Protein 6QK4 (pdb70)

Solvent-accessible surface area: 15527 Å² total; per-residue (Å²): 198,75,22,27,81,36,95,100,56,80,131,20,120,50,70,63,47,82,27,55,31,162,104,7,61,7,4,130,72,2,50,3,112,12,0,4,72,0,0,78,49,0,3,63,129,12,37,224,92,87,87,18,97,139,3,3,64,10,1,100,196,30,83,46,162,65,48,45,48,2,40,83,9,0,68,79,47,2,44,2,45,38,2,1,27,132,115,16,49,11,39,12,58,1,26,16,41,21,18,4,44,3,74,0,1,124,73,153,117,57,83,34,67,87,18,5,25,114,57,0,94,70,80,187,91,78,31,90,4,62,25,17,15,97,3,89,162,77,42,45,5,81,71,23,45,13,0,48,0,55,19,28,2,32,11,2,29,1,15,76,73,9,42,2,8,0,49,4,58,99,75,53,54,2,73,3,4,114,20,14,21,1,112,49,78,102,141,40,1,6,132,79,0,67,99,106,66,62,26,43,108,59,110,26,22,18,88,15,4,15,60,18,7,153,78,34,101,113,99,12,105,67,6,18,38,42,4,13,65,8,12,0,3,127,74,60,119,151,123,85,13,20,101,13,56,24,30,3,30,6,14,66,37,2,0,0,2,0,17,60,104,18,0,74,54,2,9,0,0,0,0,4,2,31,80,21,97,101,103,38,38,7,8,42,0,0,0,0,0,19,59,22,137,81,4,130,32,13,5,33,0,21,0,0,17,2,62,10,25,110,11,4,15,32,8,47,137,6,157,20,62,0,14,3,18,2,1,72,22,73,76

Nearest PDB structures (foldseek):
  6qk4-assembly1_B  TM=1.003E+00  e=2.370E-75  Burkholderia pseudomallei
  2g5d-assembly1_A  TM=7.017E-01  e=1.015E-36  Neisseria gonorrhoeae FA 1090
  2g6g-assembly1_A  TM=7.205E-01  e=3.558E-36  Neisseria gonorrhoeae FA 1090
  7esj-assembly1_B-2  TM=6.649E-01  e=2.012E-35  Acinetobacter baumannii
  3czb-assembly3_B  TM=7.994E-01  e=4.547E-27  Caulobacter vibrioides CB15

Radius of gyration: 22.2 Å; Cα contacts (8 Å, |Δi|>4): 723; chains: 1; bounding box: 48×43×65 Å

Foldseek 3Di:
DFFDDDPAWDFADDQWAWDAPVPPGGLVVALCQQQLVQVQLLCVQPCPPPLNVVLNVVSVVDDRPPVVVVSVSQNPWKIWIWGDFPVGGQKDKEFADEAEEWEWAQDDDDQQHAFAFADQPPDDPPDADWFPVVCVVVCSGPPRGRITTRDVLSVLVCQVVQWHKYCYPVNDIWTKGFRDKNPDAFDDLLVVCDVVVVDDPVASASVSVRVSCVVVVVCVVVSSSVTRMDTHIDTDPDPAADQAPQRGHADAQAEKAAACVQPNASWWKFKWKAFQPPRTIDTGTHGHRHHDPVHDGHPTIHHYRYYHRVSVRRNVRGIIMMGIITMGTPD

Secondary structure (DSSP, 8-state):
-------TT-B-SSSEEE--GGGSTTGGG---TTHHHHHHHHHHHHTTSTTTHHHHHHHTT--SS-HHHHHHHHHHHEEEEEE--TTSB--EEEEEEEE-EEEEESS-BTTB-EEEEPPPSSS-TT-----HHHHHHHSTTTT-EEEEES-HHHHHHHHHHS-EEEEETTS-EEEEEEEEE-------HHHHHHHTTSS-TT--SHHHHHHHHHH-GGGHHHHHHT----EEEEEPP---S-B-TTSSB--TTTEEE--TTTS-TT-EEEEEEE-TTT--EEEEEEEEEE--TT--SSSEEEEEEEESHHHHHHHHH-EEEEEEEEEEE--

Structure (mmCIF, N/CA/C/O backbone):
data_6QK4
#
_entry.id   6QK4
#
_cell.length_a   59.570
_cell.length_b   59.570
_cell.length_c   168.280
_cell.angle_alpha   90.00
_cell.angle_beta   90.00
_cell.angle_gamma   120.00
#
_symmetry.space_group_name_H-M   'P 32 2 1'
#
loop_
_entity.id
_entity.type
_entity.pdbx_description
1 polymer 'Membrane-bound lytic murein transglycosylase A'
2 water water
#
loop_
_atom_site.group_PDB
_atom_site.id
_atom_site.type_symbol
_atom_site.label_atom_id
_atom_site.label_alt_id
_atom_site.label_comp_id
_atom_site.label_asym_id
_atom_site.label_entity_id
_atom_site.label_seq_id
_atom_site.pdbx_PDB_ins_code
_atom_site.Cartn_x
_atom_site.Cartn_y
_atom_site.Cartn_z
_atom_site.occupancy
_atom_site.B_iso_or_equiv
_atom_site.auth_seq_id
_atom_site.auth_comp_id
_atom_site.auth_asym_id
_atom_site.auth_atom_id
_atom_site.pdbx_PDB_model_num
ATOM 1 N N . PRO A 1 10 ? 35.540 -13.130 35.615 1.00 69.46 34 PRO B N 1
ATOM 2 C CA . PRO A 1 10 ? 34.956 -12.436 34.461 1.00 67.79 34 PRO B CA 1
ATOM 3 C C . PRO A 1 10 ? 34.131 -13.381 33.557 1.00 60.46 34 PRO B C 1
ATOM 4 O O . PRO A 1 10 ? 33.031 -12.954 33.212 1.00 59.77 34 PRO B O 1
ATOM 8 N N . ALA A 1 11 ? 34.578 -14.607 33.240 1.00 52.11 35 ALA B N 1
ATOM 9 C CA . ALA A 1 11 ? 33.744 -15.514 32.442 1.00 43.12 35 ALA B CA 1
ATOM 10 C C . ALA A 1 11 ? 32.774 -16.322 33.325 1.00 38.73 35 ALA B C 1
ATOM 11 O O . ALA A 1 11 ? 33.016 -16.600 34.503 1.00 37.56 35 ALA B O 1
ATOM 13 N N . GLY A 1 12 ? 31.679 -16.748 32.727 1.00 37.37 36 GLY B N 1
ATOM 14 C CA . GLY A 1 12 ? 30.586 -17.285 33.512 1.00 33.54 36 GLY B CA 1
ATOM 15 C C . GLY A 1 12 ? 30.730 -18.732 33.994 1.00 32.47 36 GLY B C 1
ATOM 16 O O . GLY A 1 12 ? 31.768 -19.391 33.894 1.00 33.59 36 GLY B O 1
ATOM 17 N N . ALA A 1 13 ? 29.619 -19.215 34.543 1.00 26.93 37 ALA B N 1
ATOM 18 C CA . ALA A 1 13 ? 29.536 -20.549 35.096 1.00 27.49 37 ALA B CA 1
ATOM 19 C C . ALA A 1 13 ? 29.653 -21.587 33.998 1.00 27.69 37 ALA B C 1
ATOM 20 O O . ALA A 1 13 ? 28.953 -21.500 32.981 1.00 26.46 37 ALA B O 1
ATOM 22 N N . ALA A 1 14 ? 30.384 -22.657 34.300 1.00 27.64 38 ALA B N 1
ATOM 23 C CA . ALA A 1 14 ? 30.645 -23.768 33.387 1.00 28.49 38 ALA B CA 1
ATOM 24 C C . ALA A 1 14 ? 29.866 -25.027 33.752 1.00 24.87 38 ALA B C 1
ATOM 25 O O . ALA A 1 14 ? 29.719 -25.383 34.914 1.00 26.16 38 ALA B O 1
ATOM 27 N N . ILE A 1 15 ? 29.409 -25.751 32.742 1.00 22.68 39 ILE B N 1
ATOM 28 C CA . ILE A 1 15 ? 28.628 -26.968 32.965 1.00 23.06 39 ILE B CA 1
ATOM 29 C C . ILE A 1 15 ? 29.524 -28.103 33.446 1.00 25.10 39 ILE B C 1
ATOM 30 O O . ILE A 1 15 ? 30.605 -28.342 32.895 1.00 24.64 39 ILE B O 1
ATOM 35 N N . VAL A 1 16 ? 29.048 -28.843 34.447 1.00 23.50 40 VAL B N 1
ATOM 36 C CA . VAL A 1 16 ? 29.642 -30.120 34.828 1.00 27.10 40 VAL B CA 1
ATOM 37 C C . VAL A 1 16 ? 28.850 -31.208 34.068 1.00 24.22 40 VAL B C 1
ATOM 38 O O . VAL A 1 16 ? 27.686 -31.427 3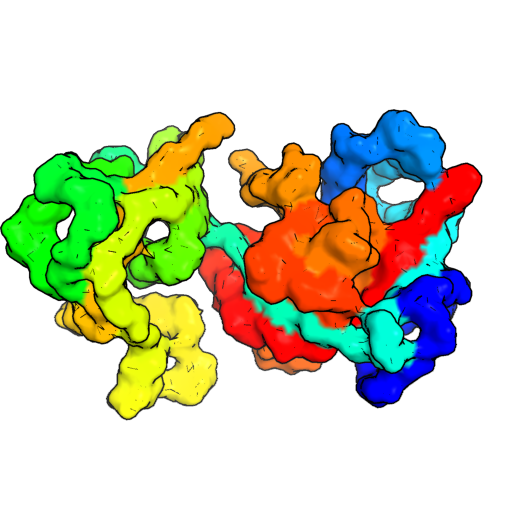4.431 1.00 26.31 40 VAL B O 1
ATOM 42 N N . PRO A 1 17 ? 29.422 -31.814 33.032 1.00 23.09 41 PRO B N 1
ATOM 43 C CA . PRO A 1 17 ? 28.613 -32.622 32.100 1.00 23.56 41 PRO B CA 1
ATOM 44 C C . PRO A 1 17 ? 28.206 -33.959 32.692 1.00 23.45 41 PRO B C 1
ATOM 45 O O . PRO A 1 17 ? 28.791 -34.467 33.660 1.00 23.72 41 PRO B O 1
ATOM 49 N N . GLY A 1 18 ? 27.131 -34.484 32.134 1.00 24.50 42 GLY B N 1
ATOM 50 C CA . GLY A 1 18 ? 26.707 -35.826 32.487 1.00 22.38 42 GLY B CA 1
ATOM 51 C C . GLY A 1 18 ? 25.924 -35.940 33.766 1.00 25.54 42 GLY B C 1
ATOM 52 O O . GLY A 1 18 ? 25.762 -37.047 34.273 1.00 26.10 42 GLY B O 1
ATOM 53 N N . GLN A 1 19 ? 25.383 -34.838 34.289 1.00 21.20 43 GLN B N 1
ATOM 54 C CA . GLN A 1 19 ? 24.553 -34.980 35.493 1.00 23.92 43 GLN B CA 1
ATOM 55 C C . GLN A 1 19 ? 23.128 -35.454 35.174 1.00 24.87 43 GLN B C 1
ATOM 56 O O . GLN A 1 19 ? 22.620 -35.336 34.058 1.00 21.36 43 GLN B O 1
ATOM 62 N N . ILE A 1 20 ? 22.507 -36.063 36.174 1.00 23.74 44 ILE B N 1
ATOM 63 C CA . ILE A 1 20 ? 21.162 -36.632 35.980 1.00 23.63 44 ILE B CA 1
ATOM 64 C C . ILE A 1 20 ? 20.251 -36.236 37.126 1.00 23.86 44 ILE B C 1
ATOM 65 O O . ILE A 1 20 ? 20.676 -35.811 38.206 1.00 27.28 44 ILE B O 1
ATOM 70 N N . ALA A 1 21 ? 18.945 -36.373 36.873 1.00 24.10 45 ALA B N 1
ATOM 71 C CA . ALA A 1 21 ? 17.935 -35.962 37.838 1.00 27.34 45 ALA B CA 1
ATOM 72 C C . ALA A 1 21 ? 16.788 -36.978 37.851 1.00 25.16 45 ALA B C 1
ATOM 73 O O . ALA A 1 21 ? 16.530 -37.668 36.864 1.00 28.85 45 ALA B O 1
ATOM 75 N N . ALA A 1 22 ? 16.113 -37.064 39.008 1.00 25.67 46 ALA B N 1
ATOM 76 C CA . ALA A 1 22 ? 15.058 -38.054 39.255 1.00 25.49 46 ALA B CA 1
ATOM 77 C C . ALA A 1 22 ? 13.675 -37.607 38.773 1.00 29.74 46 ALA B C 1
ATOM 78 O O . ALA A 1 22 ? 12.764 -38.438 38.681 1.00 34.10 46 ALA B O 1
ATOM 80 N N . ALA A 1 23 ? 13.506 -36.336 38.406 1.00 28.35 47 ALA B N 1
ATOM 81 C CA . ALA A 1 23 ? 12.232 -35.818 37.921 1.00 26.57 47 ALA B CA 1
ATOM 82 C C . ALA A 1 23 ? 12.460 -34.958 36.687 1.00 24.66 47 ALA B C 1
ATOM 83 O O . ALA A 1 23 ? 13.540 -34.380 36.488 1.00 26.70 47 ALA B O 1
ATOM 85 N N . ARG A 1 24 ? 11.404 -34.854 35.877 1.00 23.95 48 ARG B N 1
ATOM 86 C CA . ARG A 1 24 ? 11.397 -33.972 34.697 1.00 22.14 48 ARG B CA 1
ATOM 87 C C . ARG A 1 24 ? 11.587 -32.487 35.078 1.00 21.95 48 ARG B C 1
ATOM 88 O O . ARG A 1 24 ? 12.364 -31.749 34.423 1.00 22.31 48 ARG B O 1
ATOM 96 N N . LEU A 1 25 ? 10.887 -32.022 36.109 1.00 18.05 49 LEU B N 1
ATOM 97 C CA . LEU A 1 25 ? 10.981 -30.655 36.632 1.00 17.62 49 LEU B CA 1
ATOM 98 C C . LEU A 1 25 ? 11.245 -30.680 38.131 1.00 22.13 49 LEU B C 1
ATOM 99 O O . LEU A 1 25 ? 10.428 -31.212 38.890 1.00 25.90 49 LEU B O 1
ATOM 104 N N . THR A 1 26 ? 12.311 -30.019 38.557 1.00 22.45 50 THR B N 1
ATOM 105 C CA . THR A 1 26 ? 12.694 -29.983 39.974 1.00 23.67 50 THR B CA 1
ATOM 106 C C . THR A 1 26 ? 12.809 -28.530 40.394 1.00 25.30 50 THR B C 1
ATOM 107 O O . THR A 1 26 ? 13.735 -27.826 39.936 1.00 25.04 50 THR B O 1
ATOM 111 N N . PRO A 1 27 ? 11.944 -28.018 41.277 1.00 23.94 51 PRO B N 1
ATOM 112 C CA . PRO A 1 27 ? 12.123 -26.635 41.751 1.00 22.09 51 PRO B CA 1
ATOM 113 C C . PRO A 1 27 ? 13.424 -26.450 42.514 1.00 26.63 51 PRO B C 1
ATOM 114 O O . PRO A 1 27 ? 13.829 -27.296 43.326 1.00 26.73 51 PRO B O 1
ATOM 118 N N . VAL A 1 28 ? 14.085 -25.328 42.263 1.00 23.74 52 VAL B N 1
ATOM 119 C CA . VAL A 1 28 ? 15.328 -24.999 42.959 1.00 21.25 52 VAL B CA 1
ATOM 120 C C . VAL A 1 28 ? 15.272 -23.530 43.377 1.00 22.78 52 VAL B C 1
ATOM 121 O O . VAL A 1 28 ? 14.413 -22.769 42.954 1.00 24.34 52 VAL B O 1
ATOM 125 N N . ALA A 1 29 ? 16.185 -23.136 44.288 1.00 29.30 53 ALA B N 1
ATOM 126 C CA . ALA A 1 29 ? 16.259 -21.730 44.627 1.00 27.30 53 ALA B CA 1
ATOM 127 C C . ALA A 1 29 ? 17.011 -20.981 43.527 1.00 25.16 53 ALA B C 1
ATOM 128 O O . ALA A 1 29 ? 17.812 -21.566 42.796 1.00 23.90 53 ALA B O 1
ATOM 130 N N . TRP A 1 30 ? 16.772 -19.675 43.419 1.00 24.50 54 TRP B N 1
ATOM 131 C CA . TRP A 1 30 ? 17.556 -18.920 42.456 1.00 26.44 54 TRP B CA 1
ATOM 132 C C . TRP A 1 30 ? 19.061 -19.045 42.733 1.00 24.65 54 TRP B C 1
ATOM 133 O O . TRP A 1 30 ? 19.866 -19.032 41.820 1.00 25.36 54 TRP B O 1
ATOM 144 N N . GLN A 1 31 ? 19.450 -19.198 44.007 1.00 26.25 55 GLN B N 1
ATOM 145 C CA . GLN A 1 31 ? 20.847 -19.380 44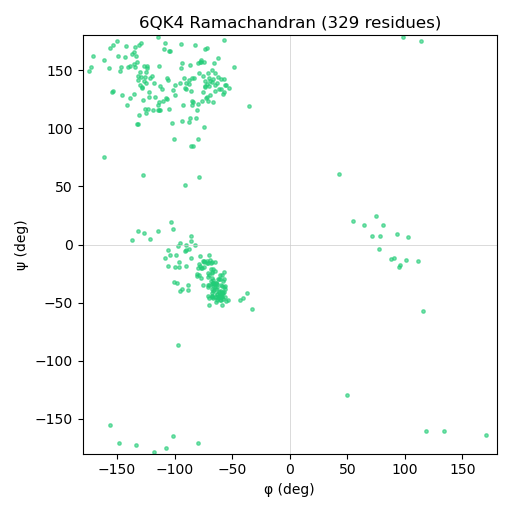.351 1.00 26.11 55 GLN B CA 1
ATOM 146 C C . GLN A 1 31 ? 21.418 -20.691 43.808 1.00 27.69 55 GLN B C 1
ATOM 147 O O . GLN A 1 31 ? 22.643 -20.865 43.783 1.00 28.81 55 GLN B O 1
ATOM 153 N N . GLN A 1 32 ? 20.562 -21.632 43.372 1.00 25.74 56 GLN B N 1
ATOM 154 C CA . GLN A 1 32 ? 21.021 -22.867 42.759 1.00 24.56 56 GLN B CA 1
ATOM 155 C C . GLN A 1 32 ? 21.050 -22.819 41.240 1.00 26.37 56 GLN B C 1
ATOM 156 O O . GLN A 1 32 ? 21.491 -23.809 40.627 1.00 28.36 56 GLN B O 1
ATOM 162 N N . VAL A 1 33 ? 20.694 -21.682 40.632 1.00 21.03 57 VAL B N 1
ATOM 163 C CA . VAL A 1 33 ? 20.877 -21.598 39.163 1.00 21.56 57 VAL B CA 1
ATOM 164 C C . VAL A 1 33 ? 22.289 -21.098 38.884 1.00 24.28 57 VAL B C 1
ATOM 165 O O . VAL A 1 33 ? 22.594 -19.913 39.081 1.00 24.92 57 VAL B O 1
ATOM 169 N N . PRO A 1 34 ? 23.194 -21.974 38.444 1.00 26.07 58 PRO B N 1
ATOM 170 C CA . PRO A 1 34 ? 24.563 -21.563 38.196 1.00 35.49 58 PRO B CA 1
ATOM 171 C C . PRO A 1 34 ? 24.539 -20.808 36.880 1.00 37.38 58 PRO B C 1
ATOM 172 O O . PRO A 1 34 ? 23.992 -21.256 35.855 1.00 51.01 58 PRO B O 1
ATOM 176 N N . GLY A 1 35 ? 24.997 -19.631 36.951 1.00 31.56 59 GLY B N 1
ATOM 177 C CA . GLY A 1 35 ? 25.020 -18.778 35.809 1.00 25.52 59 GLY B CA 1
ATOM 178 C C . GLY A 1 35 ? 24.056 -17.634 35.927 1.00 21.10 59 GLY B C 1
ATOM 179 O O . GLY A 1 35 ? 24.236 -16.649 35.226 1.00 22.24 59 GLY B O 1
ATOM 180 N N . TRP A 1 36 ? 23.122 -17.673 36.879 1.00 18.91 60 TRP B N 1
ATOM 181 C CA . TRP A 1 36 ? 22.117 -16.593 36.944 1.00 20.20 60 TRP B CA 1
ATOM 182 C C . TRP A 1 36 ? 22.801 -15.228 37.056 1.00 23.80 60 TRP B C 1
ATOM 183 O O . TRP A 1 36 ? 22.397 -14.266 36.402 1.00 20.63 60 TRP B O 1
ATOM 194 N N . GLN A 1 37 ? 23.819 -15.100 37.917 1.00 23.51 61 GLN B N 1
ATOM 195 C CA . GLN A 1 37 ? 24.458 -13.787 38.053 1.00 23.09 61 GLN B CA 1
ATOM 196 C C . GLN A 1 37 ? 25.346 -13.419 36.881 1.00 22.66 61 GLN B C 1
ATOM 197 O O . GLN A 1 37 ? 25.725 -12.236 36.754 1.00 25.60 61 GLN B O 1
ATOM 203 N N . ASP A 1 38 ? 25.707 -14.396 36.015 1.00 21.57 62 ASP B N 1
ATOM 204 C CA . ASP A 1 38 ? 26.540 -14.130 34.848 1.00 20.99 62 ASP B CA 1
ATOM 205 C C . ASP A 1 38 ? 25.770 -13.439 33.707 1.00 25.53 62 ASP B C 1
ATOM 206 O O . ASP A 1 38 ? 26.381 -12.767 32.844 1.00 26.83 62 ASP B O 1
ATOM 211 N N . ASP A 1 39 ? 24.459 -13.532 33.716 1.00 21.90 63 ASP B N 1
ATOM 212 C CA . ASP A 1 39 ? 23.666 -12.854 32.701 1.00 22.04 63 ASP B CA 1
ATOM 213 C C . ASP A 1 39 ? 23.426 -11.400 33.122 1.00 21.24 63 ASP B C 1
ATOM 214 O O . ASP A 1 39 ? 22.903 -11.134 34.219 1.00 24.48 63 ASP B O 1
ATOM 219 N N . SER A 1 40 ? 23.853 -10.463 32.262 1.00 23.57 64 SER B N 1
ATOM 220 C CA . SER A 1 40 ? 23.594 -9.052 32.510 1.00 26.82 64 SER B CA 1
ATOM 221 C C . SER A 1 40 ? 22.121 -8.754 32.584 1.00 28.51 64 SER B C 1
ATOM 222 O O . SER A 1 40 ? 21.721 -7.756 33.211 1.00 25.71 64 SER B O 1
ATOM 225 N N . LEU A 1 41 ? 21.298 -9.582 31.914 1.00 20.50 65 LEU B N 1
ATOM 226 C CA . LEU A 1 41 ? 19.843 -9.418 31.707 1.00 20.46 65 LEU B CA 1
ATOM 227 C C . LEU A 1 41 ? 19.513 -8.295 30.733 1.00 20.95 65 LEU B C 1
ATOM 228 O O . LEU A 1 41 ? 18.330 -8.033 30.513 1.00 22.59 65 LEU B O 1
ATOM 233 N N . ILE A 1 42 ? 20.522 -7.697 30.073 1.00 24.22 66 ILE B N 1
ATOM 234 C CA . ILE A 1 42 ? 20.250 -6.627 29.109 1.00 23.65 66 ILE B CA 1
ATOM 235 C C . ILE A 1 42 ? 19.497 -7.195 27.913 1.00 23.86 66 ILE B C 1
ATOM 236 O O . ILE A 1 42 ? 19.936 -8.172 27.306 1.00 24.35 66 ILE B O 1
ATOM 241 N N . GLY A 1 43 ? 18.320 -6.637 27.649 1.00 23.27 67 GLY B N 1
ATOM 242 C CA . GLY A 1 43 ? 17.413 -7.167 26.636 1.00 22.04 67 GLY B CA 1
ATOM 243 C C . GLY A 1 43 ? 16.330 -8.094 27.166 1.00 21.33 67 GLY B C 1
ATOM 244 O O . GLY A 1 43 ? 15.307 -8.303 26.489 1.00 22.62 67 GLY B O 1
ATOM 245 N N . ALA A 1 44 ? 16.463 -8.632 28.368 1.00 21.02 68 ALA B N 1
ATOM 246 C CA . ALA A 1 44 ? 15.442 -9.595 28.795 1.00 18.92 68 ALA B CA 1
ATOM 247 C C . ALA A 1 44 ? 14.042 -8.981 28.976 1.00 21.52 68 ALA B C 1
ATOM 248 O O . ALA A 1 44 ? 13.023 -9.646 28.687 1.00 21.36 68 ALA B O 1
ATOM 250 N N . THR A 1 45 ? 13.952 -7.711 29.431 1.00 22.08 69 THR B N 1
ATOM 251 C CA . THR A 1 45 ? 12.626 -7.092 29.564 1.00 19.24 69 THR B CA 1
ATOM 252 C C . THR A 1 45 ? 11.953 -6.862 28.215 1.00 21.10 69 THR B C 1
ATOM 253 O O . THR A 1 45 ? 10.711 -6.793 28.159 1.00 22.42 69 THR B O 1
ATOM 257 N N . ILE A 1 46 ? 12.734 -6.657 27.152 1.00 20.82 70 ILE B N 1
ATOM 258 C CA . ILE A 1 46 ? 12.126 -6.483 25.826 1.00 20.79 70 ILE B CA 1
ATOM 259 C C . ILE A 1 46 ? 11.406 -7.754 25.423 1.00 19.55 70 ILE B C 1
ATOM 260 O O . ILE A 1 46 ? 10.241 -7.738 25.005 1.00 21.89 70 ILE B O 1
ATOM 265 N N . ALA A 1 47 ? 12.093 -8.888 25.553 1.00 20.46 71 ALA B N 1
ATOM 266 C CA . ALA A 1 47 ? 11.478 -10.170 25.189 1.00 19.92 71 ALA B CA 1
ATOM 267 C C . ALA A 1 47 ? 10.362 -10.520 26.154 1.00 20.80 71 ALA B C 1
ATOM 268 O O . ALA A 1 47 ? 9.371 -11.140 25.752 1.00 18.41 71 ALA B O 1
ATOM 270 N N . LEU A 1 48 ? 10.487 -10.095 27.415 1.00 18.48 72 LEU B N 1
ATOM 271 C CA . LEU A 1 48 ? 9.409 -10.266 28.379 1.00 18.59 72 LEU B CA 1
ATOM 272 C C . LEU A 1 48 ? 8.126 -9.520 27.976 1.00 21.41 72 LEU B C 1
ATOM 273 O O . LEU A 1 48 ? 7.023 -10.056 28.107 1.00 19.85 72 LEU B O 1
ATOM 278 N N . ARG A 1 49 ? 8.230 -8.267 27.529 1.00 19.90 73 ARG B N 1
ATOM 279 C CA . ARG A 1 49 ? 7.016 -7.572 27.101 1.00 19.94 73 ARG B CA 1
ATOM 280 C C . ARG A 1 49 ? 6.402 -8.229 25.872 1.00 22.38 73 ARG B C 1
ATOM 281 O O . ARG A 1 49 ? 5.174 -8.316 25.765 1.00 23.85 73 ARG B O 1
ATOM 289 N N . GLN A 1 50 ? 7.229 -8.730 24.935 1.00 22.00 74 GLN B N 1
ATOM 290 C CA . GLN A 1 50 ? 6.620 -9.460 23.810 1.00 22.76 74 GLN B CA 1
ATOM 291 C C . GLN A 1 50 ? 5.903 -10.698 24.319 1.00 22.63 74 GLN B C 1
ATOM 292 O O . GLN A 1 50 ? 4.804 -10.998 23.882 1.00 23.08 74 GLN B O 1
ATOM 298 N N . ASN A 1 51 ? 6.512 -11.426 25.256 1.00 19.66 75 ASN B N 1
ATOM 299 C CA . ASN A 1 51 ? 5.841 -12.577 25.861 1.00 22.91 75 ASN B CA 1
ATOM 300 C C . ASN A 1 51 ? 4.483 -12.190 26.459 1.00 23.63 75 ASN B C 1
ATOM 301 O O . ASN A 1 51 ? 3.475 -12.853 26.222 1.00 22.12 75 ASN B O 1
ATOM 306 N N . CYS A 1 52 ? 4.452 -11.119 27.247 1.00 25.04 76 CYS B N 1
ATOM 307 C CA . CYS A 1 52 ? 3.214 -10.677 27.898 1.00 24.68 76 CYS B CA 1
ATOM 308 C C . CYS A 1 52 ? 2.155 -10.220 26.921 1.00 23.25 76 CYS B C 1
ATOM 309 O O . CYS A 1 52 ? 0.959 -10.194 27.275 1.00 24.56 76 CYS B O 1
ATOM 312 N N . ALA A 1 53 ? 2.558 -9.816 25.706 1.00 20.46 77 ALA B N 1
ATOM 313 C CA . ALA A 1 53 ? 1.556 -9.481 24.696 1.00 24.45 77 ALA B CA 1
ATOM 314 C C . ALA A 1 53 ? 0.651 -10.674 24.406 1.00 28.21 77 ALA B C 1
ATOM 315 O O . ALA A 1 53 ? -0.468 -10.488 23.940 1.00 30.73 77 ALA B O 1
ATOM 317 N N . ARG A 1 54 ? 1.134 -11.900 24.617 1.00 21.73 78 ARG B N 1
ATOM 318 C CA . ARG A 1 54 ? 0.294 -13.090 24.436 1.00 19.13 78 ARG B CA 1
ATOM 319 C C . ARG A 1 54 ? -0.152 -13.732 25.741 1.00 21.28 78 ARG B C 1
ATOM 320 O O . ARG A 1 54 ? -1.099 -14.502 25.724 1.00 24.93 78 ARG B O 1
ATOM 328 N N . LEU A 1 55 ? 0.499 -13.458 26.868 1.00 22.35 79 LEU B N 1
ATOM 329 C CA . LEU A 1 55 ? 0.194 -14.168 28.100 1.00 26.55 79 LEU B CA 1
ATOM 330 C C . LEU A 1 55 ? -0.526 -13.361 29.161 1.00 25.00 79 LEU B C 1
ATOM 331 O O . LEU A 1 55 ? -0.998 -13.964 30.145 1.00 25.60 79 LEU B O 1
ATOM 336 N N . ALA A 1 56 ? -0.631 -12.043 29.015 1.00 26.94 80 ALA B N 1
ATOM 337 C CA . ALA A 1 56 ? -0.986 -11.200 30.152 1.00 28.48 80 ALA B CA 1
ATOM 338 C C . ALA A 1 56 ? -2.367 -11.553 30.707 1.00 32.28 80 ALA B C 1
ATOM 339 O O . ALA A 1 56 ? -2.596 -11.447 31.911 1.00 29.38 80 ALA B O 1
ATOM 341 N N . ARG A 1 57 ? -3.260 -12.028 29.875 1.00 28.52 81 ARG B N 1
ATOM 342 C CA . ARG A 1 57 ? -4.593 -12.275 30.416 1.00 32.84 81 ARG B CA 1
ATOM 343 C C . ARG A 1 57 ? -4.773 -13.695 30.956 1.00 32.42 81 ARG B C 1
ATOM 344 O O . ARG A 1 57 ? -5.833 -13.969 31.552 1.00 30.88 81 ARG B O 1
ATOM 352 N N . GLN A 1 58 ? -3.784 -14.591 30.801 1.00 26.27 82 GLN B N 1
ATOM 353 C CA . GLN A 1 58 ? -3.894 -15.885 31.471 1.00 28.74 82 GLN B CA 1
ATOM 354 C C . GLN A 1 58 ? -3.860 -15.678 32.958 1.00 24.97 82 GLN B C 1
ATOM 355 O O . GLN A 1 58 ? -3.022 -14.945 33.498 1.00 24.32 82 GLN B O 1
ATOM 361 N N . ALA A 1 59 ? -4.738 -16.388 33.647 1.00 23.20 83 ALA B N 1
ATOM 362 C CA . ALA A 1 59 ? -4.789 -16.312 35.099 1.00 27.04 83 ALA B CA 1
ATOM 363 C C . ALA A 1 59 ? -3.414 -16.322 35.779 1.00 26.91 83 ALA B C 1
ATOM 364 O O . ALA A 1 59 ? -3.164 -15.532 36.715 1.00 26.43 83 ALA B O 1
ATOM 366 N N . ASN A 1 60 ? -2.535 -17.261 35.376 1.00 25.88 84 ASN B N 1
ATOM 367 C CA . ASN A 1 60 ? -1.283 -17.487 36.100 1.00 25.97 84 ASN B CA 1
ATOM 368 C C . ASN A 1 60 ? -0.269 -16.377 35.835 1.00 22.97 84 ASN B C 1
ATOM 369 O O . ASN A 1 60 ? 0.659 -16.206 36.631 1.00 26.67 84 ASN B O 1
ATOM 374 N N . TRP A 1 61 ? -0.463 -15.623 34.750 1.00 25.22 85 TRP B N 1
ATOM 375 C CA . TRP A 1 61 ? 0.459 -14.583 34.283 1.00 23.54 85 TRP B CA 1
ATOM 376 C C . TRP A 1 61 ? -0.012 -13.167 34.571 1.00 24.18 85 TRP B C 1
ATOM 377 O O . TRP A 1 61 ? 0.771 -12.229 34.445 1.00 23.84 85 TRP B O 1
ATOM 388 N N . GLN A 1 62 ? -1.254 -12.968 35.037 1.00 24.40 86 GLN B N 1
ATOM 389 C CA . GLN A 1 62 ? -1.753 -11.599 35.103 1.00 22.71 86 GLN B CA 1
ATOM 390 C C . GLN A 1 62 ? -0.897 -10.735 36.016 1.00 23.62 86 GLN B C 1
ATOM 391 O O . GLN A 1 62 ? -0.566 -9.597 35.664 1.00 25.53 86 GLN B O 1
ATOM 397 N N . ARG A 1 63 ? -0.583 -11.217 37.225 1.00 23.79 87 ARG B N 1
ATOM 398 C CA . ARG A 1 63 ? 0.172 -10.379 38.141 1.00 26.65 87 ARG B CA 1
ATOM 399 C C . ARG A 1 63 ? 1.577 -10.119 37.631 1.00 28.83 87 ARG B C 1
ATOM 400 O O . ARG A 1 63 ? 2.087 -9.003 37.761 1.00 25.59 87 ARG B O 1
ATOM 408 N N . ALA A 1 64 ? 2.261 -11.162 37.168 1.00 25.76 88 ALA B N 1
ATOM 409 C CA . ALA A 1 64 ? 3.628 -10.966 36.683 1.00 23.90 88 ALA B CA 1
ATOM 410 C C . ALA A 1 64 ? 3.671 -9.987 35.516 1.00 22.23 88 ALA B C 1
ATOM 411 O O . ALA A 1 64 ? 4.591 -9.149 35.435 1.00 23.77 88 ALA B O 1
ATOM 413 N N . CYS A 1 65 ? 2.733 -10.127 34.563 1.00 23.40 89 CYS B N 1
ATOM 414 C CA . CYS A 1 65 ? 2.692 -9.241 33.408 1.00 23.78 89 CYS B CA 1
ATOM 415 C C . CYS A 1 65 ? 2.368 -7.807 33.813 1.00 28.23 89 CYS B C 1
ATOM 416 O O . CYS A 1 65 ? 2.973 -6.859 33.293 1.00 29.17 89 CYS B O 1
ATOM 419 N N . ALA A 1 66 ? 1.460 -7.621 34.777 1.00 26.62 90 ALA B N 1
ATOM 420 C CA . ALA A 1 66 ? 1.212 -6.263 35.272 1.00 25.96 90 ALA B CA 1
ATOM 421 C C . ALA A 1 66 ? 2.488 -5.630 35.846 1.00 26.13 90 ALA B C 1
ATOM 422 O O . ALA A 1 66 ? 2.801 -4.467 35.552 1.00 29.83 90 ALA B O 1
ATOM 424 N N . ALA A 1 67 ? 3.243 -6.376 36.658 1.00 26.71 91 ALA B N 1
ATOM 425 C CA . ALA A 1 67 ? 4.486 -5.848 37.211 1.00 26.60 91 ALA B CA 1
ATOM 426 C C . ALA A 1 67 ? 5.510 -5.637 36.119 1.00 27.79 91 ALA B C 1
ATOM 427 O O . ALA A 1 67 ? 6.287 -4.678 36.163 1.00 27.64 91 ALA B O 1
ATOM 429 N N . ALA A 1 68 ? 5.514 -6.527 35.115 1.00 23.77 92 ALA B N 1
ATOM 430 C CA . ALA A 1 68 ? 6.543 -6.433 34.083 1.00 25.81 92 ALA B CA 1
ATOM 431 C C . ALA A 1 68 ? 6.410 -5.131 33.304 1.00 28.72 92 ALA B C 1
ATOM 432 O O . ALA A 1 68 ? 7.423 -4.553 32.879 1.00 25.47 92 ALA B O 1
ATOM 434 N N . MET A 1 69 ? 5.186 -4.644 33.128 1.00 29.25 93 MET B N 1
ATOM 435 C CA . MET A 1 69 ? 4.989 -3.424 32.367 1.00 29.45 93 MET B CA 1
ATOM 436 C C . MET A 1 69 ? 5.538 -2.211 33.110 1.00 32.46 93 MET B C 1
ATOM 437 O O . MET A 1 69 ? 5.693 -1.146 32.499 1.00 37.61 93 MET B O 1
ATOM 442 N N . ARG A 1 70 ? 5.862 -2.342 34.392 1.00 30.46 94 ARG B N 1
ATOM 443 C CA . ARG A 1 70 ? 6.469 -1.223 35.112 1.00 32.75 94 ARG B CA 1
ATOM 444 C C . ARG A 1 70 ? 8.003 -1.180 35.001 1.00 32.37 94 ARG B C 1
ATOM 445 O O . ARG A 1 70 ? 8.630 -0.251 35.514 1.00 32.47 94 ARG B O 1
ATOM 453 N N . LEU A 1 71 ? 8.627 -2.162 34.366 1.00 25.07 95 LEU B N 1
ATOM 454 C CA . LEU A 1 71 ? 10.091 -2.229 34.318 1.00 21.79 95 LEU B CA 1
ATOM 455 C C . LEU A 1 71 ? 10.629 -1.493 33.108 1.00 24.44 95 LEU B C 1
ATOM 456 O O . LEU A 1 71 ? 10.101 -1.666 32.009 1.00 29.26 95 LEU B O 1
ATOM 461 N N . ASP A 1 72 ? 11.731 -0.738 33.261 1.00 22.18 96 ASP B N 1
ATOM 462 C CA . ASP A 1 72 ? 12.382 -0.229 32.063 1.00 24.84 96 ASP B CA 1
ATOM 463 C C . ASP A 1 72 ? 13.505 -1.200 31.659 1.00 23.99 96 ASP B C 1
ATOM 464 O O . ASP A 1 72 ? 13.875 -2.115 32.394 1.00 24.82 96 ASP B O 1
ATOM 469 N N . ASP A 1 73 ? 14.107 -0.962 30.483 1.00 22.62 97 ASP B N 1
ATOM 470 C CA . ASP A 1 73 ? 15.084 -1.894 29.958 1.00 21.47 97 ASP B CA 1
ATOM 471 C C . ASP A 1 73 ? 16.497 -1.596 30.393 1.00 21.03 97 ASP B C 1
ATOM 472 O O . ASP A 1 73 ? 17.428 -2.354 30.058 1.00 25.73 97 ASP B O 1
ATOM 477 N N . LEU A 1 74 ? 16.717 -0.543 31.188 1.00 23.14 98 LEU B N 1
ATOM 478 C CA . LEU A 1 74 ? 18.069 -0.213 31.606 1.00 21.96 98 LEU B CA 1
ATOM 479 C C . LEU A 1 74 ? 18.386 -0.692 33.020 1.00 24.69 98 LEU B C 1
ATOM 480 O O . LEU A 1 74 ? 19.540 -1.091 33.285 1.00 27.56 98 LEU B O 1
ATOM 485 N N . ASP A 1 75 ? 17.387 -0.717 33.884 1.00 28.93 99 ASP B N 1
ATOM 486 C CA . ASP A 1 75 ? 17.606 -1.021 35.301 1.00 26.94 99 ASP B CA 1
ATOM 487 C C . ASP A 1 75 ? 17.588 -2.538 35.440 1.00 20.76 99 ASP B C 1
ATOM 488 O O . ASP A 1 75 ? 16.549 -3.113 35.771 1.00 25.02 99 ASP B O 1
ATOM 493 N N . VAL A 1 76 ? 18.736 -3.186 35.203 1.00 23.71 100 VAL B N 1
ATOM 494 C CA . VAL A 1 76 ? 18.736 -4.658 35.247 1.00 25.60 100 VAL B CA 1
ATOM 495 C C . VAL A 1 76 ? 18.742 -5.162 36.690 1.00 26.87 100 VAL B C 1
ATOM 496 O O . VAL A 1 76 ? 18.324 -6.298 36.958 1.00 26.77 100 VAL B O 1
ATOM 500 N N . GLY A 1 77 ? 19.126 -4.318 37.642 1.00 25.97 101 GLY B N 1
ATOM 501 C CA . GLY A 1 77 ? 18.943 -4.699 39.039 1.00 29.04 101 GLY B CA 1
ATOM 502 C C . GLY A 1 77 ? 17.486 -4.955 39.368 1.00 27.15 101 GLY B C 1
ATOM 503 O O . GLY A 1 77 ? 17.141 -5.962 39.996 1.00 26.77 101 GLY B O 1
ATOM 504 N N . SER A 1 78 ? 16.594 -4.036 38.951 1.00 27.14 102 SER B N 1
ATOM 505 C CA . SER A 1 78 ? 15.183 -4.215 39.212 1.00 26.98 102 SER B CA 1
ATOM 506 C C . SER A 1 78 ? 14.615 -5.387 38.429 1.00 23.89 102 SER B C 1
ATOM 507 O O . SER A 1 78 ? 13.715 -6.082 38.919 1.00 27.25 102 SER B O 1
ATOM 510 N N . ALA A 1 79 ? 15.066 -5.581 37.171 1.00 24.57 103 ALA B N 1
ATOM 511 C CA . ALA A 1 79 ? 14.596 -6.739 36.418 1.00 23.02 103 ALA B CA 1
ATOM 512 C C . ALA A 1 79 ? 14.989 -8.035 37.115 1.00 21.31 103 ALA B C 1
ATOM 513 O O . ALA A 1 79 ? 14.168 -8.963 37.179 1.00 23.53 103 ALA B O 1
ATOM 515 N N . ARG A 1 80 ? 16.225 -8.109 37.657 1.00 24.45 104 ARG B N 1
ATOM 516 C CA . ARG A 1 80 ? 16.638 -9.325 38.371 1.00 25.98 104 ARG B CA 1
ATOM 517 C C . ARG A 1 80 ? 15.710 -9.559 39.564 1.00 28.15 104 ARG B C 1
ATOM 518 O O . ARG A 1 80 ? 15.247 -10.680 39.801 1.00 23.03 104 ARG B O 1
ATOM 526 N N . THR A 1 81 ? 15.418 -8.494 40.310 1.00 27.32 105 THR B N 1
ATOM 527 C CA . THR A 1 81 ? 14.512 -8.648 41.461 1.00 25.26 105 THR B CA 1
ATOM 528 C C . THR A 1 81 ? 13.131 -9.120 41.034 1.00 23.41 105 THR B C 1
ATOM 529 O O . THR A 1 81 ? 12.506 -10.003 41.663 1.00 25.02 105 THR B O 1
ATOM 533 N N . PHE A 1 82 ? 12.650 -8.592 39.916 1.00 22.86 106 PHE B N 1
ATOM 534 C CA . PHE A 1 82 ? 11.374 -9.041 39.401 1.00 24.95 106 PHE B CA 1
ATOM 535 C C . PHE A 1 82 ? 11.384 -10.539 39.122 1.00 23.31 106 PHE B C 1
ATOM 536 O O . PHE A 1 82 ? 10.426 -11.233 39.433 1.00 23.29 106 PHE B O 1
ATOM 544 N N . PHE A 1 83 ? 12.373 -11.031 38.357 1.00 23.04 107 PHE B N 1
ATOM 545 C CA . PHE A 1 83 ? 12.329 -12.450 38.003 1.00 19.70 107 PHE B CA 1
ATOM 546 C C . PHE A 1 83 ? 12.427 -13.324 39.269 1.00 22.15 107 PHE B C 1
ATOM 547 O O . PHE A 1 83 ? 11.754 -14.351 39.376 1.00 23.16 107 PHE B O 1
ATOM 555 N N . GLU A 1 84 ? 13.227 -12.880 40.248 1.00 23.05 108 GLU B N 1
ATOM 556 C CA . GLU A 1 84 ? 13.444 -13.665 41.470 1.00 24.87 108 GLU B CA 1
ATOM 557 C C . GLU A 1 84 ? 12.193 -13.674 42.324 1.00 28.77 108 GLU B C 1
ATOM 558 O O . GLU A 1 84 ? 11.924 -14.651 43.025 1.00 31.00 108 GLU B O 1
ATOM 564 N N . THR A 1 85 ? 11.370 -12.626 42.214 1.00 26.65 109 THR B N 1
ATOM 565 C CA . THR A 1 85 ? 10.174 -12.421 43.016 1.00 25.30 109 THR B CA 1
ATOM 566 C C . THR A 1 85 ? 8.942 -13.070 42.398 1.00 26.82 109 THR B C 1
ATOM 567 O O . THR A 1 85 ? 8.094 -13.600 43.126 1.00 27.63 109 THR B O 1
ATOM 571 N N . TYR A 1 86 ? 8.793 -13.019 41.060 1.00 24.38 110 TYR B N 1
ATOM 572 C CA . TYR A 1 86 ? 7.560 -13.466 40.438 1.00 22.12 110 TYR B CA 1
ATOM 573 C C . TYR A 1 86 ? 7.626 -14.873 39.871 1.00 22.08 110 TYR B C 1
ATOM 574 O O . TYR A 1 86 ? 6.575 -15.409 39.494 1.00 24.87 110 TYR B O 1
ATOM 583 N N . PHE A 1 87 ? 8.825 -15.490 39.816 1.00 21.01 111 PHE B N 1
ATOM 584 C CA . PHE A 1 87 ? 8.956 -16.786 39.169 1.00 18.46 111 PHE B CA 1
ATOM 585 C C . PHE A 1 87 ? 9.776 -17.706 40.033 1.00 21.66 111 PHE B C 1
ATOM 586 O O . PHE A 1 87 ? 10.635 -17.261 40.804 1.00 27.04 111 PHE B O 1
ATOM 594 N N . THR A 1 88 ? 9.514 -18.996 39.885 1.00 22.92 112 THR B N 1
ATOM 595 C CA . THR A 1 88 ? 10.354 -20.036 40.439 1.00 24.47 112 THR B CA 1
ATOM 596 C C . THR A 1 88 ? 11.071 -20.786 39.321 1.00 20.71 112 THR B C 1
ATOM 597 O O . THR A 1 88 ? 10.411 -21.212 38.362 1.00 21.87 112 THR B O 1
ATOM 601 N N . PRO A 1 89 ? 12.368 -21.029 39.438 1.00 22.58 113 PRO B N 1
ATOM 602 C CA . PRO A 1 89 ? 13.044 -21.843 38.422 1.00 22.89 113 PRO B CA 1
ATOM 603 C C . PRO A 1 89 ? 12.988 -23.342 38.714 1.00 24.79 113 PRO B C 1
ATOM 604 O O . PRO A 1 89 ? 13.119 -23.784 39.854 1.00 24.16 113 PRO B O 1
ATOM 608 N N . PHE A 1 90 ? 12.817 -24.149 37.653 1.00 19.56 114 PHE B N 1
ATOM 609 C CA . PHE A 1 90 ? 12.741 -25.602 37.772 1.00 20.13 114 PHE B CA 1
ATOM 610 C C . PHE A 1 90 ? 13.816 -26.214 36.899 1.00 24.04 114 PHE B C 1
ATOM 611 O O . PHE A 1 90 ? 13.771 -26.076 35.670 1.00 23.13 114 PHE B O 1
ATOM 619 N N . GLN A 1 91 ? 14.752 -26.911 37.518 1.00 21.44 115 GLN B N 1
ATOM 620 C CA . GLN A 1 91 ? 15.743 -27.659 36.717 1.00 23.80 115 GLN B CA 1
ATOM 621 C C . GLN A 1 91 ? 15.032 -28.657 35.794 1.00 20.77 115 GLN B C 1
ATOM 622 O O . GLN A 1 91 ? 14.137 -29.381 36.230 1.00 20.40 115 GLN B O 1
ATOM 628 N N . PHE A 1 92 ? 15.371 -28.641 34.481 1.00 19.39 116 PHE B N 1
ATOM 629 C CA . PHE A 1 92 ? 14.618 -29.374 33.458 1.00 18.97 116 PHE B CA 1
ATOM 630 C C . PHE A 1 92 ? 15.446 -30.534 32.932 1.00 21.65 116 PHE B C 1
ATOM 631 O O . PHE A 1 92 ? 16.585 -30.332 32.470 1.00 20.98 116 PHE B O 1
ATOM 639 N N . ALA A 1 93 ? 14.904 -31.748 33.024 1.00 18.74 117 ALA B N 1
ATOM 640 C CA . ALA A 1 93 ? 15.620 -32.902 32.511 1.00 20.74 117 ALA B CA 1
ATOM 641 C C . ALA A 1 93 ? 14.927 -33.549 31.314 1.00 23.48 117 ALA B C 1
ATOM 642 O O . ALA A 1 93 ? 13.698 -33.468 31.144 1.00 23.90 117 ALA B O 1
ATOM 644 N N . ASN A 1 94 ? 15.741 -34.213 30.495 1.00 21.37 118 ASN B N 1
ATOM 645 C CA . ASN A 1 94 ? 15.235 -35.102 29.447 1.00 21.79 118 ASN B CA 1
ATOM 646 C C . ASN A 1 94 ? 14.442 -36.268 30.054 1.00 24.99 118 ASN B C 1
ATOM 647 O O . ASN A 1 94 ? 14.583 -36.616 31.220 1.00 25.14 118 ASN B O 1
ATOM 652 N N . ASN A 1 95 ? 13.602 -36.904 29.237 1.00 23.57 119 ASN B N 1
ATOM 653 C CA . ASN A 1 95 ? 12.787 -37.971 29.846 1.00 24.80 119 ASN B CA 1
ATOM 654 C C . ASN A 1 95 ? 13.627 -39.181 30.260 1.00 28.87 119 ASN B C 1
ATOM 655 O O . ASN A 1 95 ? 13.191 -39.978 31.118 1.00 31.67 119 ASN B O 1
ATOM 660 N N . ASP A 1 96 ? 14.861 -39.295 29.763 1.00 28.63 120 ASP B N 1
ATOM 661 C CA . ASP A 1 96 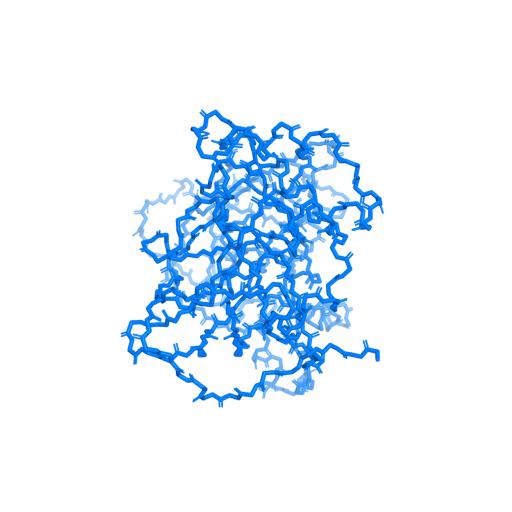? 15.736 -40.356 30.245 1.00 29.17 120 ASP B CA 1
ATOM 662 C C . ASP A 1 96 ? 16.505 -39.967 31.526 1.00 30.49 120 ASP B C 1
ATOM 663 O O . ASP A 1 96 ? 17.371 -40.724 31.980 1.00 31.83 120 ASP B O 1
ATOM 668 N N . GLY A 1 97 ? 16.194 -38.821 32.132 1.00 27.36 121 GLY B N 1
ATOM 669 C CA . GLY A 1 97 ? 16.853 -38.365 33.350 1.00 24.34 121 GLY B CA 1
ATOM 670 C C . GLY A 1 97 ? 18.097 -37.487 33.157 1.00 24.64 121 GLY B C 1
ATOM 671 O O . GLY A 1 97 ? 18.544 -36.839 34.120 1.00 26.20 121 GLY B O 1
ATOM 672 N N . THR A 1 98 ? 18.628 -37.391 31.945 1.00 24.82 122 THR B N 1
ATOM 673 C CA . THR A 1 98 ? 19.882 -36.632 31.742 1.00 22.20 122 THR B CA 1
ATOM 674 C C . THR A 1 98 ? 19.571 -35.141 31.710 1.00 22.18 122 THR B C 1
ATOM 675 O O . THR A 1 98 ? 18.517 -34.724 31.234 1.00 23.69 122 THR B O 1
ATOM 679 N N . LEU A 1 99 ? 20.512 -34.326 32.202 1.00 19.69 123 LEU B N 1
ATOM 680 C CA . LEU A 1 99 ? 20.305 -32.875 32.172 1.00 19.81 123 LEU B CA 1
ATOM 681 C C . LEU A 1 99 ? 20.961 -32.212 30.973 1.00 21.06 123 LEU B C 1
ATOM 682 O O . LEU A 1 99 ? 20.484 -31.158 30.566 1.00 21.93 123 LEU B O 1
ATOM 687 N N . ASP A 1 100 ? 21.938 -32.869 30.322 1.00 18.65 124 ASP B N 1
ATOM 688 C CA . ASP A 1 100 ? 22.580 -32.290 29.135 1.00 17.30 124 ASP B CA 1
ATOM 689 C C . ASP A 1 100 ? 21.652 -32.306 27.925 1.00 22.30 124 ASP B C 1
ATOM 690 O O . ASP A 1 100 ? 20.974 -33.326 27.643 1.00 23.41 124 ASP B O 1
ATOM 695 N N . GLY A 1 101 ? 21.666 -31.188 27.163 1.00 19.14 125 GLY B N 1
ATOM 696 C CA . GLY A 1 101 ? 20.981 -31.175 25.872 1.00 20.08 125 GLY B CA 1
ATOM 697 C C . GLY A 1 101 ? 21.641 -30.244 24.878 1.00 20.82 125 GLY B C 1
ATOM 698 O O . GLY A 1 101 ? 22.604 -29.561 25.200 1.00 28.35 125 GLY B O 1
ATOM 699 N N . LEU A 1 102 ? 21.159 -30.241 23.644 1.00 19.89 126 LEU B N 1
ATOM 700 C CA . LEU A 1 102 ? 21.889 -29.615 22.560 1.00 18.93 126 LEU B CA 1
ATOM 701 C C . LEU A 1 102 ? 21.294 -28.243 22.229 1.00 20.02 126 LEU B C 1
ATOM 702 O O . LEU A 1 102 ? 20.064 -28.092 22.114 1.00 19.40 126 LEU B O 1
ATOM 707 N N . VAL A 1 103 ? 22.163 -27.244 22.103 1.00 19.26 127 VAL B N 1
ATOM 708 C CA . VAL A 1 103 ? 21.787 -25.873 21.696 1.00 18.43 127 VAL B CA 1
ATOM 709 C C . VAL A 1 103 ? 22.380 -25.589 20.321 1.00 20.01 127 VAL B C 1
ATOM 710 O O . VAL A 1 103 ? 23.617 -25.511 20.159 1.00 21.39 127 VAL B O 1
ATOM 714 N N . THR A 1 104 ? 21.514 -25.381 19.337 1.00 18.92 128 THR B N 1
ATOM 715 C CA . THR A 1 104 ? 21.964 -24.930 18.032 1.00 20.61 128 THR B CA 1
ATOM 716 C C . THR A 1 104 ? 21.567 -23.456 17.857 1.00 23.72 128 THR B C 1
ATOM 717 O O . THR A 1 104 ? 21.023 -22.845 18.772 1.00 23.78 128 THR B O 1
ATOM 721 N N . GLY A 1 105 ? 21.801 -22.873 16.674 1.00 21.27 129 GLY B N 1
ATOM 722 C CA . GLY A 1 105 ? 21.488 -21.458 16.490 1.00 23.33 129 GLY B CA 1
ATOM 723 C C . GLY A 1 105 ? 20.844 -21.146 15.152 1.00 23.65 129 GLY B C 1
ATOM 724 O O . GLY A 1 105 ? 20.971 -21.906 14.195 1.00 22.92 129 GLY B O 1
ATOM 725 N N . TYR A 1 106 ? 20.059 -20.056 15.128 1.00 20.56 130 TYR B N 1
ATOM 726 C CA . TYR A 1 106 ? 19.488 -19.590 13.855 1.00 21.27 130 TYR B CA 1
ATOM 727 C C . TYR A 1 106 ? 19.492 -18.073 13.835 1.00 23.60 130 TYR B C 1
ATOM 728 O O . TYR A 1 106 ? 19.835 -17.402 14.830 1.00 21.73 130 TYR B O 1
ATOM 737 N N . TYR A 1 107 ? 19.185 -17.523 12.657 1.00 22.24 131 TYR B N 1
ATOM 738 C CA . TYR A 1 107 ? 19.251 -16.079 12.445 1.00 22.08 131 TYR B CA 1
ATOM 739 C C . TYR A 1 107 ? 18.274 -15.721 11.347 1.00 25.13 131 TYR B C 1
ATOM 740 O O . TYR A 1 107 ? 17.679 -16.607 10.698 1.00 25.17 131 TYR B O 1
ATOM 749 N N . GLU A 1 108 ? 18.101 -14.418 11.156 1.00 22.36 132 GLU B N 1
ATOM 750 C CA . GLU A 1 108 ? 17.297 -13.946 10.027 1.00 23.88 132 GLU B CA 1
ATOM 751 C C . GLU A 1 108 ? 18.186 -13.208 9.044 1.00 25.21 132 GLU B C 1
ATOM 752 O O . GLU A 1 108 ? 18.792 -12.196 9.408 1.00 25.17 132 GLU B O 1
ATOM 758 N N . PRO A 1 109 ? 18.360 -13.691 7.800 1.00 26.28 133 PRO B N 1
ATOM 759 C CA . PRO A 1 109 ? 19.197 -12.953 6.851 1.00 27.24 133 PRO B CA 1
ATOM 760 C C . PRO A 1 109 ? 18.640 -11.556 6.621 1.00 26.27 133 PRO B C 1
ATOM 761 O O . PRO A 1 109 ? 17.426 -11.354 6.594 1.00 27.19 133 PRO B O 1
ATOM 765 N N . LEU A 1 110 ? 19.550 -10.587 6.489 1.00 26.89 134 LEU B N 1
ATOM 766 C CA . LEU A 1 110 ? 19.118 -9.214 6.237 1.00 30.55 134 LEU B CA 1
ATOM 767 C C . LEU A 1 110 ? 19.940 -8.711 5.070 1.00 31.82 134 LEU B C 1
ATOM 768 O O . LEU A 1 110 ? 21.170 -8.583 5.170 1.00 35.36 134 LEU B O 1
ATOM 773 N N . LEU A 1 111 ? 19.279 -8.512 3.928 1.00 31.76 135 LEU B N 1
ATOM 774 C CA . LEU A 1 111 ? 19.942 -8.038 2.729 1.00 28.61 135 LEU B CA 1
ATOM 775 C C . LEU A 1 111 ? 19.514 -6.602 2.438 1.00 31.97 135 LEU B C 1
ATOM 776 O O . LEU A 1 111 ? 18.588 -6.076 3.033 1.00 32.88 135 LEU B O 1
ATOM 781 N N . HIS A 1 112 ? 20.219 -5.955 1.513 1.00 35.86 136 HIS B N 1
ATOM 782 C CA . HIS A 1 112 ? 19.855 -4.610 1.094 1.00 35.83 136 HIS B CA 1
ATOM 783 C C . HIS A 1 112 ? 19.621 -4.620 -0.406 1.00 29.91 136 HIS B C 1
ATOM 784 O O . HIS A 1 112 ? 20.480 -5.059 -1.149 1.00 32.60 136 HIS B O 1
ATOM 791 N N . GLY A 1 113 ? 18.470 -4.137 -0.838 1.00 34.21 137 GLY B N 1
ATOM 792 C CA . GLY A 1 113 ? 18.127 -4.231 -2.232 1.00 35.19 137 GLY B CA 1
ATOM 793 C C . GLY A 1 113 ? 17.280 -3.071 -2.720 1.00 38.58 137 GLY B C 1
ATOM 794 O O . GLY A 1 113 ? 17.092 -2.059 -2.024 1.00 39.45 137 GLY B O 1
ATOM 795 N N . SER A 1 114 ? 16.785 -3.231 -3.943 1.00 38.13 138 SER B N 1
ATOM 796 C CA . SER A 1 114 ? 15.938 -2.268 -4.620 1.00 39.99 138 SER B CA 1
ATOM 797 C C . SER A 1 114 ? 14.975 -3.065 -5.484 1.00 38.99 138 SER B C 1
ATOM 798 O O . SER A 1 114 ? 15.330 -4.129 -5.991 1.00 38.04 138 SER B O 1
ATOM 801 N N . ARG A 1 115 ? 13.794 -2.490 -5.747 1.00 42.11 139 ARG B N 1
ATOM 802 C CA . ARG A 1 115 ? 12.868 -3.105 -6.691 1.00 40.05 139 ARG B CA 1
ATOM 803 C C . ARG A 1 115 ? 13.301 -2.938 -8.143 1.00 43.91 139 ARG B C 1
ATOM 804 O O . ARG A 1 115 ? 12.790 -3.648 -9.027 1.00 44.51 139 ARG B O 1
ATOM 812 N N . VAL A 1 116 ? 14.250 -2.052 -8.435 1.00 45.22 140 VAL B N 1
ATOM 813 C CA . VAL A 1 116 ? 14.756 -1.953 -9.793 1.00 47.65 140 VAL B CA 1
ATOM 814 C C . VAL A 1 116 ? 16.264 -2.138 -9.750 1.00 48.32 140 VAL B C 1
ATOM 815 O O . VAL A 1 116 ? 16.914 -1.853 -8.738 1.00 49.72 140 VAL B O 1
ATOM 819 N N . ARG A 1 117 ? 16.817 -2.647 -10.846 1.00 44.24 141 ARG B N 1
ATOM 820 C CA . ARG A 1 117 ? 18.262 -2.778 -10.949 1.00 44.68 141 ARG B CA 1
ATOM 821 C C . ARG A 1 117 ? 18.902 -1.397 -11.097 1.00 50.07 141 ARG B C 1
ATOM 822 O O . ARG A 1 117 ? 18.526 -0.639 -11.993 1.00 54.10 141 ARG B O 1
ATOM 830 N N . ARG A 1 118 ? 19.836 -1.047 -10.205 1.00 49.11 142 ARG B N 1
ATOM 831 C CA . ARG A 1 118 ? 20.352 0.317 -10.155 1.00 50.65 142 ARG B CA 1
ATOM 832 C C . ARG A 1 118 ? 21.486 0.371 -9.150 1.00 51.31 142 ARG B C 1
ATOM 833 O O . ARG A 1 118 ? 21.463 -0.352 -8.158 1.00 48.09 142 ARG B O 1
ATOM 841 N N . GLY A 1 119 ? 22.457 1.256 -9.387 1.00 52.16 143 GLY B N 1
ATOM 842 C CA . GLY A 1 119 ? 23.505 1.476 -8.415 1.00 52.68 143 GLY B CA 1
ATOM 843 C C . GLY A 1 119 ? 24.118 0.160 -7.967 1.00 49.35 143 GLY B C 1
ATOM 844 O O . GLY A 1 119 ? 24.437 -0.694 -8.799 1.00 50.58 143 GLY B O 1
ATOM 845 N N . PRO A 1 120 ? 24.231 -0.063 -6.650 1.00 46.68 144 PRO B N 1
ATOM 846 C CA . PRO A 1 120 ? 24.890 -1.293 -6.182 1.00 44.93 144 PRO B CA 1
ATOM 847 C C . PRO A 1 120 ? 23.979 -2.513 -6.282 1.00 43.29 144 PRO B C 1
ATOM 848 O O . PRO A 1 120 ? 24.461 -3.657 -6.195 1.00 40.63 144 PRO B O 1
ATOM 852 N N . TYR A 1 121 ? 22.693 -2.299 -6.560 1.00 41.95 145 TYR B N 1
ATOM 853 C CA . TYR A 1 121 ? 21.697 -3.368 -6.540 1.00 40.00 145 TYR B CA 1
ATOM 854 C C . TYR A 1 121 ? 21.724 -4.096 -7.881 1.00 37.27 145 TYR B C 1
ATOM 855 O O . TYR A 1 121 ? 20.946 -3.813 -8.790 1.00 40.31 145 TYR B O 1
ATOM 864 N N . GLN A 1 122 ? 22.634 -5.076 -8.015 1.00 34.08 146 GLN B N 1
ATOM 865 C CA . GLN A 1 122 ? 22.848 -5.693 -9.328 1.00 35.56 146 GLN B CA 1
ATOM 866 C C . GLN A 1 122 ? 22.628 -7.205 -9.409 1.00 37.28 146 GLN B C 1
ATOM 867 O O . GLN A 1 122 ? 22.882 -7.794 -10.477 1.00 36.21 146 GLN B O 1
ATOM 873 N N . TYR A 1 123 ? 22.173 -7.854 -8.332 1.00 35.39 147 TYR B N 1
ATOM 874 C CA . TYR A 1 123 ? 22.109 -9.313 -8.242 1.00 36.85 147 TYR B CA 1
ATOM 875 C C . TYR A 1 123 ? 20.691 -9.715 -7.882 1.00 31.97 147 TYR B C 1
ATOM 876 O O . TYR A 1 123 ? 20.240 -9.398 -6.790 1.00 32.80 147 TYR B O 1
ATOM 885 N N . ALA A 1 124 ? 20.007 -10.437 -8.769 1.00 31.55 148 ALA B N 1
ATOM 886 C CA . ALA A 1 124 ? 18.572 -10.667 -8.593 1.00 32.26 148 ALA B CA 1
ATOM 887 C C . ALA A 1 124 ? 18.271 -11.851 -7.683 1.00 29.49 148 ALA B C 1
ATOM 888 O O . ALA A 1 124 ? 18.970 -12.865 -7.728 1.00 33.67 148 ALA B O 1
ATOM 890 N N . LEU A 1 125 ? 17.212 -11.722 -6.891 1.00 30.71 149 LEU B N 1
ATOM 891 C CA . LEU A 1 125 ? 16.462 -12.867 -6.385 1.00 31.58 149 LEU B CA 1
ATOM 892 C C . LEU A 1 125 ? 15.318 -13.155 -7.365 1.00 34.09 149 LEU B C 1
ATOM 893 O O . LEU A 1 125 ? 14.705 -12.233 -7.903 1.00 36.19 149 LEU B O 1
ATOM 898 N N . TYR A 1 126 ? 14.998 -14.435 -7.570 1.00 32.47 150 TYR B N 1
ATOM 899 C CA . TYR A 1 126 ? 14.009 -14.825 -8.583 1.00 33.40 150 TYR B CA 1
ATOM 900 C C . TYR A 1 126 ? 12.790 -15.520 -8.004 1.00 36.82 150 TYR B C 1
ATOM 901 O O . TYR A 1 126 ? 12.916 -16.334 -7.077 1.00 33.83 150 TYR B O 1
ATOM 910 N N . ARG A 1 127 ? 11.601 -15.180 -8.527 1.00 35.78 151 ARG B N 1
ATOM 911 C CA . ARG A 1 127 ? 10.413 -15.990 -8.281 1.00 40.49 151 ARG B CA 1
ATOM 912 C C . ARG A 1 127 ? 10.485 -17.287 -9.081 1.00 42.20 151 ARG B C 1
ATOM 913 O O . ARG A 1 127 ? 11.312 -17.449 -9.991 1.00 42.75 151 ARG B O 1
ATOM 921 N N . TRP A 1 128 ? 9.583 -18.212 -8.759 1.00 42.15 152 TRP B N 1
ATOM 922 C CA . TRP A 1 128 ? 9.462 -19.395 -9.599 1.00 45.93 152 TRP B CA 1
ATOM 923 C C . TRP A 1 128 ? 9.152 -18.950 -11.038 1.00 44.45 152 TRP B C 1
ATOM 924 O O . TRP A 1 128 ? 8.292 -18.084 -11.245 1.00 45.59 152 TRP B O 1
ATOM 935 N N . PRO A 1 129 ? 9.864 -19.463 -12.038 1.00 47.21 153 PRO B N 1
ATOM 936 C CA . PRO A 1 129 ? 9.720 -18.929 -13.399 1.00 49.80 153 PRO B CA 1
ATOM 937 C C . PRO A 1 129 ? 8.353 -19.280 -13.968 1.00 55.41 153 PRO B C 1
ATOM 938 O O . PRO A 1 129 ? 7.930 -20.441 -13.930 1.00 56.26 153 PRO B O 1
ATOM 942 N N . ALA A 1 130 ? 7.655 -18.261 -14.474 1.00 59.22 154 ALA B N 1
ATOM 943 C CA . ALA A 1 130 ? 6.299 -18.470 -14.988 1.00 66.91 154 ALA B CA 1
ATOM 944 C C . ALA A 1 130 ? 6.280 -19.483 -16.137 1.00 74.87 154 ALA B C 1
ATOM 945 O O . ALA A 1 130 ? 5.330 -20.270 -16.279 1.00 75.47 154 ALA B O 1
ATOM 947 N N . GLY A 1 131 ? 7.323 -19.488 -16.961 1.00 81.80 155 GLY B N 1
ATOM 948 C CA . GLY A 1 131 ? 7.426 -20.486 -18.008 1.00 89.08 155 GLY B CA 1
ATOM 949 C C . GLY A 1 131 ? 7.907 -21.818 -17.466 1.00 92.90 155 GLY B C 1
ATOM 950 O O . GLY A 1 131 ? 8.937 -22.347 -17.909 1.00 96.45 155 GLY B O 1
ATOM 951 N N . TYR A 1 132 ? 7.172 -22.369 -16.502 1.00 91.14 156 TYR B N 1
ATOM 952 C CA . TYR A 1 132 ? 7.588 -23.630 -15.913 1.00 88.52 156 TYR B CA 1
ATOM 953 C C . TYR A 1 132 ? 6.498 -24.135 -14.981 1.00 82.32 156 TYR B C 1
ATOM 954 O O . TYR A 1 132 ? 5.722 -23.351 -14.425 1.00 81.33 156 TYR B O 1
ATOM 963 N N . ARG A 1 133 ? 6.455 -25.454 -14.824 1.00 77.91 157 ARG B N 1
ATOM 964 C CA . ARG A 1 133 ? 5.395 -26.132 -14.094 1.00 73.02 157 ARG B CA 1
ATOM 965 C C . ARG A 1 133 ? 5.878 -26.471 -12.690 1.00 66.10 157 ARG B C 1
ATOM 966 O O . ARG A 1 133 ? 6.950 -27.075 -12.526 1.00 62.40 157 ARG B O 1
ATOM 974 N N . ALA A 1 134 ? 5.077 -26.091 -11.692 1.00 64.30 158 ALA B N 1
ATOM 975 C CA . ALA A 1 134 ? 5.329 -26.420 -10.293 1.00 64.08 158 ALA B CA 1
ATOM 976 C C . ALA A 1 134 ? 5.948 -27.804 -10.152 1.00 67.24 158 ALA B C 1
ATOM 977 O O . ALA A 1 134 ? 5.379 -28.810 -10.606 1.00 72.80 158 ALA B O 1
ATOM 979 N N . GLY A 1 135 ? 7.148 -27.851 -9.593 1.00 64.05 159 GLY B N 1
ATOM 980 C CA . GLY A 1 135 ? 7.720 -29.124 -9.216 1.00 66.09 159 GLY B CA 1
ATOM 981 C C . GLY A 1 135 ? 8.250 -29.973 -10.342 1.00 70.22 159 GLY B C 1
ATOM 982 O O . GLY A 1 135 ? 8.328 -31.195 -10.202 1.00 71.63 159 GLY B O 1
ATOM 983 N N . ALA A 1 136 ? 8.627 -29.370 -11.458 1.00 73.75 160 ALA B N 1
ATOM 984 C CA . ALA A 1 136 ? 9.339 -30.091 -12.500 1.00 76.06 160 ALA B CA 1
ATOM 985 C C . ALA A 1 136 ? 10.835 -29.799 -12.402 1.00 76.45 160 ALA B C 1
ATOM 986 O O . ALA A 1 136 ? 11.237 -28.654 -12.171 1.00 76.15 160 ALA B O 1
ATOM 988 N N . SER A 1 137 ? 11.655 -30.847 -12.549 1.00 76.18 161 SER B N 1
ATOM 989 C CA . SER A 1 137 ? 13.098 -30.705 -12.370 1.00 76.54 161 SER B CA 1
ATOM 990 C C . SER A 1 137 ? 13.691 -29.785 -13.437 1.00 72.39 161 SER B C 1
ATOM 991 O O . SER A 1 137 ? 13.397 -29.906 -14.631 1.00 72.88 161 SER B O 1
ATOM 994 N N . MET A 1 138 ? 14.500 -28.849 -12.984 1.00 66.25 162 MET B N 1
ATOM 995 C CA . MET A 1 138 ? 15.260 -27.903 -13.774 1.00 58.41 162 MET B CA 1
ATOM 996 C C . MET A 1 138 ? 16.712 -28.313 -13.792 1.00 51.90 162 MET B C 1
ATOM 997 O O . MET A 1 138 ? 17.149 -29.148 -12.993 1.00 52.70 162 MET B O 1
ATOM 1002 N N . PRO A 1 139 ? 17.507 -27.733 -14.685 1.00 46.27 163 PRO B N 1
ATOM 1003 C CA . PRO A 1 139 ? 18.948 -27.971 -14.652 1.00 47.36 163 PRO B CA 1
ATOM 1004 C C . PRO A 1 139 ? 19.604 -27.269 -13.474 1.00 44.26 163 PRO B C 1
ATOM 1005 O O . PRO A 1 139 ? 19.015 -26.429 -12.801 1.00 40.65 163 PRO B O 1
ATOM 1009 N N . ALA A 1 140 ? 20.868 -27.642 -13.265 1.00 43.01 164 ALA B N 1
ATOM 1010 C CA . ALA A 1 140 ? 21.776 -26.988 -12.325 1.00 39.37 164 ALA B CA 1
ATOM 1011 C C . ALA A 1 140 ? 21.779 -25.464 -12.482 1.00 39.12 164 ALA B C 1
ATOM 1012 O O . ALA A 1 140 ? 21.588 -24.931 -13.578 1.00 37.55 164 ALA B O 1
ATOM 1014 N N . ARG A 1 141 ? 22.087 -24.774 -11.366 1.00 34.56 165 ARG B N 1
ATOM 1015 C CA . ARG A 1 141 ? 22.217 -23.313 -11.319 1.00 31.04 165 ARG B CA 1
ATOM 1016 C C . ARG A 1 141 ? 22.932 -22.710 -12.525 1.00 30.90 165 ARG B C 1
ATOM 1017 O O . ARG A 1 141 ? 22.467 -21.731 -13.127 1.00 31.68 165 ARG B O 1
ATOM 1025 N N . ALA A 1 142 ? 24.053 -23.304 -12.923 1.00 29.60 166 ALA B N 1
ATOM 1026 C CA . ALA A 1 142 ? 24.872 -22.648 -13.921 1.00 31.85 166 ALA B CA 1
ATOM 1027 C C . ALA A 1 142 ? 24.151 -22.592 -15.255 1.00 33.63 166 ALA B C 1
ATOM 1028 O O . ALA A 1 142 ? 24.294 -21.609 -15.985 1.00 32.95 166 ALA B O 1
ATOM 1030 N N . GLN A 1 143 ? 23.342 -23.611 -15.556 1.00 33.33 167 GLN B N 1
ATOM 1031 C CA . GLN A 1 143 ? 22.637 -23.648 -16.835 1.00 35.64 167 GLN B CA 1
ATOM 1032 C C . GLN A 1 143 ? 21.303 -22.936 -16.728 1.00 36.99 167 GLN B C 1
ATOM 1033 O O . GLN A 1 143 ? 20.878 -22.287 -17.681 1.00 37.73 167 GLN B O 1
ATOM 1039 N N . LEU A 1 144 ? 20.650 -23.046 -15.564 1.00 36.59 168 LEU B N 1
ATOM 1040 C CA . LEU A 1 144 ? 19.449 -22.270 -15.311 1.00 36.81 168 LEU B CA 1
ATOM 1041 C C . LEU A 1 144 ? 19.704 -20.780 -15.538 1.00 38.38 168 LEU B C 1
ATOM 1042 O O . LEU A 1 144 ? 18.924 -20.098 -16.225 1.00 34.69 168 LEU B O 1
ATOM 1047 N N . MET A 1 145 ? 20.807 -20.261 -14.974 1.00 38.52 169 MET B N 1
ATOM 1048 C CA . MET A 1 145 ? 21.136 -18.852 -15.134 1.00 36.57 169 MET B CA 1
ATOM 1049 C C . MET A 1 145 ? 21.490 -18.494 -16.570 1.00 40.75 169 MET B C 1
ATOM 1050 O O . MET A 1 145 ? 21.385 -17.320 -16.928 1.00 42.47 169 MET B O 1
ATOM 1055 N N . ARG A 1 146 ? 21.892 -19.473 -17.402 1.00 31.54 170 ARG B N 1
ATOM 1056 C CA . ARG A 1 146 ? 22.326 -19.187 -18.754 1.00 33.81 170 ARG B CA 1
ATOM 1057 C C . ARG A 1 146 ? 21.256 -19.444 -19.793 1.00 38.07 170 ARG B C 1
ATOM 1058 O O . ARG A 1 146 ? 21.370 -18.939 -20.916 1.00 41.73 170 ARG B O 1
ATOM 1066 N N . SER A 1 147 ? 20.241 -20.226 -19.458 1.00 37.70 171 SER B N 1
ATOM 1067 C CA . SER A 1 147 ? 19.196 -20.586 -20.432 1.00 43.72 171 SER B CA 1
ATOM 1068 C C . SER A 1 147 ? 18.325 -19.397 -20.871 1.00 44.12 171 SER B C 1
ATOM 1069 O O . SER A 1 147 ? 17.727 -19.445 -21.957 1.00 47.38 171 SER B O 1
ATOM 1072 N N . GLY A 1 148 ? 18.230 -18.335 -20.063 1.00 42.04 172 GLY B N 1
ATOM 1073 C CA . GLY A 1 148 ? 17.241 -17.292 -20.248 1.00 40.95 172 GLY B CA 1
ATOM 1074 C C . GLY A 1 148 ? 15.900 -17.533 -19.557 1.00 39.44 172 GLY B C 1
ATOM 1075 O O . GLY A 1 148 ? 15.071 -16.606 -19.477 1.00 41.37 172 GLY B O 1
ATOM 1076 N N . ALA A 1 149 ? 15.661 -18.751 -19.076 1.00 41.92 173 ALA B N 1
ATOM 1077 C CA . ALA A 1 149 ? 14.427 -19.085 -18.389 1.00 43.25 173 ALA B CA 1
ATOM 1078 C C . ALA A 1 149 ? 14.163 -18.200 -17.173 1.00 43.41 173 ALA B C 1
ATOM 1079 O O . ALA A 1 149 ? 12.998 -18.055 -16.778 1.00 43.67 173 ALA B O 1
ATOM 1081 N N . LEU A 1 150 ? 15.189 -17.590 -16.571 1.00 39.28 174 LEU B N 1
ATOM 1082 C CA . LEU A 1 150 ? 14.917 -16.752 -15.391 1.00 35.85 174 LEU B CA 1
ATOM 1083 C C . LEU A 1 150 ? 14.626 -15.291 -15.721 1.00 39.84 174 LEU B C 1
ATOM 1084 O O . LEU A 1 150 ? 14.020 -14.589 -14.894 1.00 42.85 174 LEU B O 1
ATOM 1089 N N . SER A 1 151 ? 14.999 -14.828 -16.914 1.00 39.34 175 SER B N 1
ATOM 1090 C CA . SER A 1 151 ? 14.817 -13.428 -17.284 1.00 43.73 175 SER B CA 1
ATOM 1091 C C . SER A 1 151 ? 13.362 -13.000 -17.143 1.00 43.28 175 SER B C 1
ATOM 1092 O O . SER A 1 151 ? 12.446 -13.738 -17.518 1.00 43.41 175 SER B O 1
ATOM 1095 N N . GLY A 1 152 ? 13.149 -11.799 -16.589 1.00 41.73 176 GLY B N 1
ATOM 1096 C CA . GLY A 1 152 ? 11.822 -11.300 -16.321 1.00 39.61 176 GLY B CA 1
ATOM 1097 C C . GLY A 1 152 ? 11.150 -11.882 -15.100 1.00 43.45 176 GLY B C 1
ATOM 1098 O O . GLY A 1 152 ? 10.036 -11.466 -14.780 1.00 44.55 176 GLY B O 1
ATOM 1099 N N . ASN A 1 153 ? 11.770 -12.848 -14.409 1.00 40.36 177 ASN B N 1
ATOM 1100 C CA . ASN A 1 153 ? 11.184 -13.411 -13.204 1.00 40.56 177 ASN B CA 1
ATOM 1101 C C . ASN A 1 153 ? 11.846 -12.866 -11.944 1.00 41.02 177 ASN B C 1
ATOM 1102 O O . ASN A 1 153 ? 11.783 -13.504 -10.887 1.00 41.71 177 ASN B O 1
ATOM 1107 N N . GLU A 1 154 ? 12.522 -11.723 -12.059 1.00 38.97 178 GLU B N 1
ATOM 1108 C CA . GLU A 1 154 ? 13.228 -11.141 -10.924 1.00 40.11 178 GLU B CA 1
ATOM 1109 C C . GLU A 1 154 ? 12.216 -10.621 -9.902 1.00 38.86 178 GLU B C 1
ATOM 1110 O O . GLU A 1 154 ? 11.194 -10.023 -10.261 1.00 39.14 178 GLU B O 1
ATOM 1116 N N . LEU A 1 155 ? 12.464 -10.892 -8.617 1.00 33.87 179 LEU B N 1
ATOM 1117 C CA . LEU A 1 155 ? 11.602 -10.431 -7.543 1.00 34.28 179 LEU B CA 1
ATOM 1118 C C . LEU A 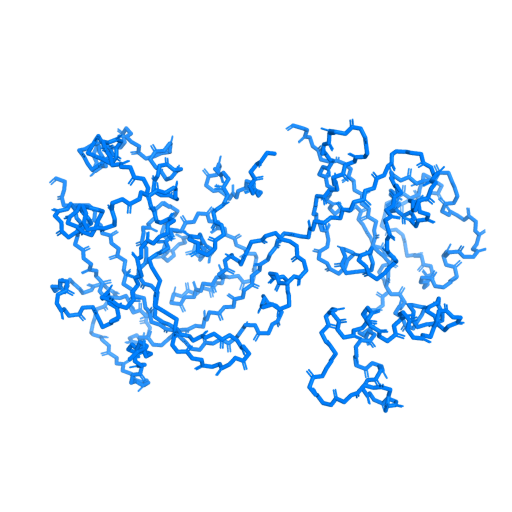1 155 ? 12.110 -9.101 -6.969 1.00 34.56 179 LEU B C 1
ATOM 1119 O O . LEU A 1 155 ? 11.297 -8.193 -6.721 1.00 36.58 179 LEU B O 1
ATOM 1124 N N . VAL A 1 156 ? 13.421 -8.957 -6.862 1.00 32.53 180 VAL B N 1
ATOM 1125 C CA . VAL A 1 156 ? 14.061 -7.789 -6.268 1.00 32.35 180 VAL B CA 1
ATOM 1126 C C . VAL A 1 156 ? 15.556 -7.913 -6.551 1.00 33.39 180 VAL B C 1
ATOM 1127 O O . VAL A 1 156 ? 16.055 -9.010 -6.878 1.00 33.43 180 VAL B O 1
ATOM 1131 N N . TRP A 1 157 ? 16.286 -6.801 -6.433 1.00 34.05 181 TRP B N 1
ATOM 1132 C CA . TRP A 1 157 ? 17.713 -6.769 -6.732 1.00 33.30 181 TRP B CA 1
ATOM 1133 C C . TRP A 1 157 ? 18.528 -6.425 -5.483 1.00 35.47 181 TRP B C 1
ATOM 1134 O O . TRP A 1 157 ? 18.280 -5.400 -4.856 1.00 37.53 181 TRP B O 1
ATOM 1145 N N . VAL A 1 158 ? 19.529 -7.256 -5.147 1.00 32.03 182 VAL B N 1
ATOM 1146 C CA . VAL A 1 158 ? 20.272 -6.998 -3.923 1.00 30.38 182 VAL B CA 1
ATOM 1147 C C . VAL A 1 158 ? 21.735 -6.628 -4.218 1.00 30.56 182 VAL B C 1
ATOM 1148 O O . VAL A 1 158 ? 22.190 -6.592 -5.369 1.00 35.06 182 VAL B O 1
ATOM 1152 N N . ASP A 1 159 ? 22.450 -6.357 -3.122 1.00 34.71 183 ASP B N 1
ATOM 1153 C CA . ASP A 1 159 ? 23.732 -5.689 -2.944 1.00 40.26 183 ASP B CA 1
ATOM 1154 C C . ASP A 1 159 ? 24.923 -6.579 -3.224 1.00 40.26 183 ASP B C 1
ATOM 1155 O O . ASP A 1 159 ? 26.014 -6.087 -3.547 1.00 38.57 183 ASP B O 1
ATOM 1160 N N . ASP A 1 160 ? 24.749 -7.886 -3.042 1.00 36.97 184 ASP B N 1
ATOM 1161 C CA . ASP A 1 160 ? 25.886 -8.757 -2.879 1.00 36.18 184 ASP B CA 1
ATOM 1162 C C . ASP A 1 160 ? 25.486 -10.154 -3.350 1.00 34.50 184 ASP B C 1
ATOM 1163 O O . ASP A 1 160 ? 24.425 -10.653 -2.933 1.00 34.17 184 ASP B O 1
ATOM 1168 N N . PRO A 1 161 ? 26.301 -10.814 -4.174 1.00 33.30 185 PRO B N 1
ATOM 1169 C CA . PRO A 1 161 ? 25.896 -12.128 -4.719 1.00 34.68 185 PRO B CA 1
ATOM 1170 C C . PRO A 1 161 ? 26.140 -13.230 -3.695 1.00 33.33 185 PRO B C 1
ATOM 1171 O O . PRO A 1 161 ? 25.447 -14.256 -3.728 1.00 33.93 185 PRO B O 1
ATOM 1175 N N . ILE A 1 162 ? 27.090 -13.007 -2.780 1.00 33.28 186 ILE B N 1
ATOM 1176 C CA . ILE A 1 162 ? 27.339 -13.957 -1.687 1.00 31.56 186 ILE B CA 1
ATOM 1177 C C . ILE A 1 162 ? 26.194 -13.936 -0.680 1.00 30.95 186 ILE B C 1
ATOM 1178 O O . ILE A 1 162 ? 25.709 -14.991 -0.250 1.00 29.90 186 ILE B O 1
ATOM 1183 N N . GLU A 1 163 ? 25.716 -12.742 -0.303 1.00 31.22 187 GLU B N 1
ATOM 1184 C CA . GLU A 1 163 ? 24.514 -12.670 0.525 1.00 29.19 187 GLU B CA 1
ATOM 1185 C C . GLU A 1 163 ? 23.304 -13.320 -0.143 1.00 28.72 187 GLU B C 1
ATOM 1186 O O . GLU A 1 163 ? 22.504 -13.972 0.533 1.00 28.34 187 GLU B O 1
ATOM 1192 N N . ALA A 1 164 ? 23.113 -13.098 -1.453 1.00 30.66 188 ALA B N 1
ATOM 1193 C CA . ALA A 1 164 ? 22.007 -13.736 -2.160 1.00 30.26 188 ALA B CA 1
ATOM 1194 C C . ALA A 1 164 ? 22.113 -15.255 -2.075 1.00 31.50 188 ALA B C 1
ATOM 1195 O O . ALA A 1 164 ? 21.124 -15.954 -1.836 1.00 30.79 188 ALA B O 1
ATOM 1197 N N . PHE A 1 165 ? 23.316 -15.770 -2.286 1.00 27.28 189 PHE B N 1
ATOM 1198 C CA . PHE A 1 165 ? 23.578 -17.196 -2.191 1.00 31.31 189 PHE B CA 1
ATOM 1199 C C . PHE A 1 165 ? 23.207 -17.736 -0.824 1.00 29.25 189 PHE B C 1
ATOM 1200 O O . PHE A 1 165 ? 22.588 -18.797 -0.715 1.00 30.85 189 PHE B O 1
ATOM 1208 N N . PHE A 1 166 ? 23.623 -17.053 0.242 1.00 27.67 190 PHE B N 1
ATOM 1209 C CA . PHE A 1 166 ? 23.288 -17.577 1.574 1.00 25.77 190 PHE B CA 1
ATOM 1210 C C . PHE A 1 166 ? 21.858 -17.330 1.979 1.00 26.83 190 PHE B C 1
ATOM 1211 O O . PHE A 1 166 ? 21.335 -18.077 2.812 1.00 29.38 190 PHE B O 1
ATOM 1219 N N . LEU A 1 167 ? 21.180 -16.363 1.354 1.00 25.62 191 LEU B N 1
ATOM 1220 C CA . LEU A 1 167 ? 19.746 -16.273 1.561 1.00 25.85 191 LEU B CA 1
ATOM 1221 C C . LEU A 1 167 ? 19.059 -17.482 0.951 1.00 27.39 191 LEU B C 1
ATOM 1222 O O . LEU A 1 167 ? 18.107 -18.013 1.531 1.00 28.49 191 LEU B O 1
ATOM 1227 N N . GLN A 1 168 ? 19.525 -17.921 -0.235 1.00 27.15 192 GLN B N 1
ATOM 1228 C CA . GLN A 1 168 ? 19.021 -19.169 -0.802 1.00 28.48 192 GLN B CA 1
ATOM 1229 C C . GLN A 1 168 ? 19.242 -20.358 0.124 1.00 29.70 192 GLN B C 1
ATOM 1230 O O . GLN A 1 168 ? 18.369 -21.216 0.227 1.00 32.18 192 GLN B O 1
ATOM 1236 N N . VAL A 1 169 ? 20.409 -20.451 0.758 1.00 28.92 193 VAL B N 1
ATOM 1237 C CA . VAL A 1 169 ? 20.662 -21.561 1.681 1.00 30.63 193 VAL B CA 1
ATOM 1238 C C . VAL A 1 169 ? 19.636 -21.539 2.820 1.00 34.30 193 VAL B C 1
ATOM 1239 O O . VAL A 1 169 ? 19.085 -22.578 3.195 1.00 34.48 193 VAL B O 1
ATOM 1243 N N . GLN A 1 170 ? 19.300 -20.348 3.333 1.00 30.20 194 GLN B N 1
ATOM 1244 C CA . GLN A 1 170 ? 18.346 -20.277 4.423 1.00 30.42 194 GLN B CA 1
ATOM 1245 C C . GLN A 1 170 ? 16.910 -20.504 3.939 1.00 33.44 194 GLN B C 1
ATOM 1246 O O . GLN A 1 170 ? 16.107 -21.120 4.638 1.00 33.20 194 GLN B O 1
ATOM 1252 N N . GLY A 1 171 ? 16.560 -20.047 2.726 1.00 26.93 195 GLY B N 1
ATOM 1253 C CA . GLY A 1 171 ? 15.213 -20.167 2.219 1.00 29.61 195 GLY B CA 1
ATOM 1254 C C . GLY A 1 171 ? 14.334 -18.949 2.435 1.00 29.87 195 GLY B C 1
ATOM 1255 O O . GLY A 1 171 ? 13.292 -18.831 1.775 1.00 30.90 195 GLY B O 1
ATOM 1256 N N . SER A 1 172 ? 14.696 -18.063 3.366 1.00 29.08 196 SER B N 1
ATOM 1257 C CA . SER A 1 172 ? 13.818 -16.965 3.707 1.00 27.44 196 SER B CA 1
ATOM 1258 C C . SER A 1 172 ? 14.611 -15.873 4.415 1.00 26.15 196 SER B C 1
ATOM 1259 O O . SER A 1 172 ? 15.684 -16.125 4.978 1.00 29.32 196 SER B O 1
ATOM 1262 N N . GLY A 1 173 ? 14.074 -14.655 4.390 1.00 27.58 197 GLY B N 1
ATOM 1263 C CA . GLY A 1 173 ? 14.756 -13.559 5.073 1.00 26.72 197 GLY B CA 1
ATOM 1264 C C . GLY A 1 173 ? 14.100 -12.243 4.722 1.00 26.34 197 GLY B C 1
ATOM 1265 O O . GLY A 1 173 ? 12.971 -12.212 4.225 1.00 30.97 197 GLY B O 1
ATOM 1266 N N . ARG A 1 174 ? 14.802 -11.159 4.991 1.00 27.62 198 ARG B N 1
ATOM 1267 C CA . ARG A 1 174 ? 14.208 -9.849 4.782 1.00 31.76 198 ARG B CA 1
ATOM 1268 C C . ARG A 1 174 ? 15.158 -8.982 3.960 1.00 29.12 198 ARG B C 1
ATOM 1269 O O . ARG A 1 174 ? 16.381 -9.087 4.070 1.00 29.89 198 ARG B O 1
ATOM 1277 N N . VAL A 1 175 ? 14.587 -8.148 3.099 1.00 30.36 199 VAL B N 1
ATOM 1278 C CA . VAL A 1 175 ? 15.371 -7.276 2.228 1.00 30.54 199 VAL B CA 1
ATOM 1279 C C . VAL A 1 175 ? 15.010 -5.827 2.559 1.00 31.42 199 VAL B C 1
ATOM 1280 O O . VAL A 1 175 ? 13.852 -5.419 2.403 1.00 34.19 199 VAL B O 1
ATOM 1284 N N . VAL A 1 176 ? 15.985 -5.074 3.054 1.00 35.06 200 VAL B N 1
ATOM 1285 C CA . VAL A 1 176 ? 15.789 -3.652 3.309 1.00 36.74 200 VAL B CA 1
ATOM 1286 C C . VAL A 1 176 ? 15.946 -2.941 1.973 1.00 35.61 200 VAL B C 1
ATOM 1287 O O . VAL A 1 176 ? 17.018 -3.007 1.371 1.00 36.37 200 VAL B O 1
ATOM 1291 N N . LEU A 1 177 ? 14.868 -2.310 1.490 1.00 35.90 201 LEU B N 1
ATOM 1292 C CA . LEU A 1 177 ? 14.879 -1.702 0.155 1.00 39.11 201 LEU B CA 1
ATOM 1293 C C . LEU A 1 177 ? 15.253 -0.227 0.211 1.00 41.79 201 LEU B C 1
ATOM 1294 O O . LEU A 1 177 ? 15.024 0.452 1.218 1.00 43.69 201 LEU B O 1
ATOM 1299 N N . ASP A 1 178 ? 15.767 0.281 -0.919 1.00 45.28 202 ASP B N 1
ATOM 1300 C CA . ASP A 1 178 ? 16.263 1.654 -0.950 1.00 50.88 202 ASP B CA 1
ATOM 1301 C C . ASP A 1 178 ? 15.126 2.663 -0.897 1.00 58.59 202 ASP B C 1
ATOM 1302 O O . ASP A 1 178 ? 15.389 3.846 -0.660 1.00 62.50 202 ASP B O 1
ATOM 1307 N N . ASP A 1 179 ? 13.890 2.213 -1.160 1.00 60.83 203 ASP B N 1
ATOM 1308 C CA . ASP A 1 179 ? 12.633 2.819 -0.717 1.00 63.06 203 ASP B CA 1
ATOM 1309 C C . ASP A 1 179 ? 12.730 3.503 0.631 1.00 64.68 203 ASP B C 1
ATOM 1310 O O . ASP A 1 179 ? 12.392 4.680 0.781 1.00 67.64 203 ASP B O 1
ATOM 1315 N N . GLY A 1 180 ? 13.174 2.736 1.617 1.00 62.66 204 GLY B N 1
ATOM 1316 C CA . GLY A 1 180 ? 12.793 2.935 2.992 1.00 60.70 204 GLY B CA 1
ATOM 1317 C C . GLY A 1 180 ? 11.746 1.958 3.476 1.00 59.14 204 GLY B C 1
ATOM 1318 O O . GLY A 1 180 ? 11.237 2.123 4.588 1.00 59.42 204 GLY B O 1
ATOM 1319 N N . THR A 1 181 ? 11.384 0.971 2.664 1.00 57.22 205 THR B N 1
ATOM 1320 C CA . THR A 1 181 ? 10.473 -0.112 3.023 1.00 54.09 205 THR B CA 1
ATOM 1321 C C . THR A 1 181 ? 11.245 -1.429 3.163 1.00 50.04 205 THR B C 1
ATOM 1322 O O . THR A 1 181 ? 12.444 -1.501 2.882 1.00 45.57 205 THR B O 1
ATOM 1326 N N . VAL A 1 182 ? 10.551 -2.479 3.624 1.00 47.37 206 VAL B N 1
ATOM 1327 C CA . VAL A 1 182 ? 11.174 -3.784 3.869 1.00 45.60 206 VAL B CA 1
ATOM 1328 C C . VAL A 1 182 ? 10.355 -4.842 3.149 1.00 44.15 206 VAL B C 1
ATOM 1329 O O . VAL A 1 182 ? 9.125 -4.805 3.174 1.00 47.53 206 VAL B O 1
ATOM 1333 N N . MET A 1 183 ? 11.026 -5.758 2.467 1.00 37.22 207 MET B N 1
ATOM 1334 C CA . MET A 1 183 ? 10.345 -6.848 1.787 1.00 35.40 207 MET B CA 1
ATOM 1335 C C . MET A 1 183 ? 10.726 -8.155 2.458 1.00 39.85 207 MET B C 1
ATOM 1336 O O . MET A 1 183 ? 11.915 -8.486 2.511 1.00 38.85 207 MET B O 1
ATOM 1341 N N . ARG A 1 184 ? 9.740 -8.909 2.949 1.00 36.58 208 ARG B N 1
ATOM 1342 C CA . ARG A 1 184 ? 10.027 -10.252 3.460 1.00 38.87 208 ARG B CA 1
ATOM 1343 C C . ARG A 1 184 ? 9.893 -11.271 2.332 1.00 33.17 208 ARG B C 1
ATOM 1344 O O . ARG A 1 184 ? 8.941 -11.230 1.552 1.00 35.05 208 ARG B O 1
ATOM 1352 N N . VAL A 1 185 ? 10.865 -12.162 2.223 1.00 31.70 209 VAL B N 1
ATOM 1353 C CA . VAL A 1 185 ? 10.824 -13.196 1.198 1.00 29.84 209 VAL B CA 1
ATOM 1354 C C . VAL A 1 185 ? 10.820 -14.538 1.898 1.00 33.06 209 VAL B C 1
ATOM 1355 O O . VAL A 1 185 ? 11.425 -14.684 2.964 1.00 33.20 209 VAL B O 1
ATOM 1359 N N . GLY A 1 186 ? 10.105 -15.503 1.311 1.00 33.85 210 GLY B N 1
ATOM 1360 C CA . GLY A 1 186 ? 10.063 -16.863 1.806 1.00 33.44 210 GLY B CA 1
ATOM 1361 C C . GLY A 1 186 ? 10.244 -17.871 0.685 1.00 35.72 210 GLY B C 1
ATOM 1362 O O . GLY A 1 186 ? 10.536 -17.491 -0.458 1.00 33.21 210 GLY B O 1
ATOM 1363 N N . TYR A 1 187 ? 10.072 -19.149 0.999 1.00 39.39 211 TYR B N 1
ATOM 1364 C CA . TYR A 1 187 ? 10.526 -20.225 0.128 1.00 41.28 211 TYR B CA 1
ATOM 1365 C C . TYR A 1 187 ? 9.588 -20.353 -1.062 1.00 38.84 211 TYR B C 1
ATOM 1366 O O . TYR A 1 187 ? 8.371 -20.366 -0.901 1.00 41.45 211 TYR B O 1
ATOM 1375 N N . GLY A 1 188 ? 10.166 -20.406 -2.257 1.00 36.31 212 GLY B N 1
ATOM 1376 C CA . GLY A 1 188 ? 9.418 -20.359 -3.489 1.00 38.47 212 GLY B CA 1
ATOM 1377 C C . GLY A 1 188 ? 9.740 -21.522 -4.397 1.00 44.74 212 GLY B C 1
ATOM 1378 O O . GLY A 1 188 ? 9.314 -21.516 -5.553 1.00 48.68 212 GLY B O 1
ATOM 1379 N N . GLY A 1 189 ? 10.475 -22.518 -3.916 1.00 45.67 213 GLY B N 1
ATOM 1380 C CA . GLY A 1 189 ? 10.768 -23.692 -4.719 1.00 46.12 213 GLY B CA 1
ATOM 1381 C C . GLY A 1 189 ? 12.250 -23.813 -5.039 1.00 46.31 213 GLY B C 1
ATOM 1382 O O . GLY A 1 189 ? 13.065 -22.952 -4.702 1.00 40.76 213 GLY B O 1
ATOM 1383 N N . THR A 1 190 ? 12.578 -24.932 -5.696 1.00 45.20 214 THR B N 1
ATOM 1384 C CA . THR A 1 190 ? 13.953 -25.361 -5.911 1.00 45.64 214 THR B CA 1
ATOM 1385 C C . THR A 1 190 ? 14.073 -25.999 -7.295 1.00 46.22 214 THR B C 1
ATOM 1386 O O . THR A 1 190 ? 13.076 -26.354 -7.923 1.00 45.84 214 THR B O 1
ATOM 1390 N N . ASN A 1 191 ? 15.311 -26.089 -7.797 1.00 44.34 215 ASN B N 1
ATOM 1391 C CA . ASN A 1 191 ? 15.529 -26.850 -9.022 1.00 48.05 215 ASN B CA 1
ATOM 1392 C C . ASN A 1 191 ? 15.738 -28.336 -8.734 1.00 54.84 215 ASN B C 1
ATOM 1393 O O . ASN A 1 191 ? 15.934 -29.122 -9.682 1.00 58.53 215 ASN B O 1
ATOM 1398 N N . ASN A 1 192 ? 15.630 -28.718 -7.460 1.00 55.85 216 ASN B N 1
ATOM 1399 C CA . ASN A 1 192 ? 15.879 -30.061 -6.931 1.00 59.07 216 ASN B CA 1
ATOM 1400 C C . ASN A 1 192 ? 17.132 -30.656 -7.545 1.00 59.37 216 ASN B C 1
ATOM 1401 O O . ASN A 1 192 ? 17.112 -31.692 -8.208 1.00 62.18 216 ASN B O 1
ATOM 1406 N N . GLN A 1 193 ? 18.237 -29.963 -7.301 1.00 54.94 217 GLN B N 1
ATOM 1407 C CA . GLN A 1 193 ? 19.575 -30.377 -7.665 1.00 50.96 217 GLN B CA 1
ATOM 1408 C C . GLN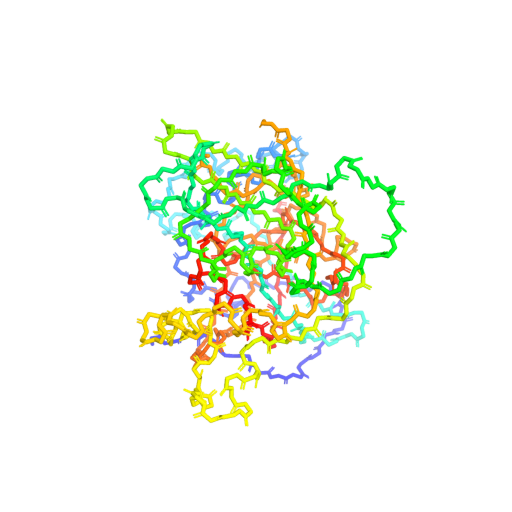 A 1 193 ? 20.411 -30.314 -6.400 1.00 50.57 217 GLN B C 1
ATOM 1409 O O . GLN A 1 193 ? 20.097 -29.542 -5.489 1.00 51.30 217 GLN B O 1
ATOM 1415 N N . PRO A 1 194 ? 21.472 -31.106 -6.310 1.00 47.59 218 PRO B N 1
ATOM 1416 C CA . PRO A 1 194 ? 22.148 -31.278 -5.015 1.00 48.20 218 PRO B CA 1
ATOM 1417 C C . PRO A 1 194 ? 22.826 -30.000 -4.535 1.00 49.70 218 PRO B C 1
ATOM 1418 O O . PRO A 1 194 ? 23.404 -29.253 -5.327 1.00 48.80 218 PRO B O 1
ATOM 1422 N N . TYR A 1 195 ? 22.763 -29.764 -3.217 1.00 48.40 219 TYR B N 1
ATOM 1423 C CA . TYR A 1 195 ? 23.542 -28.696 -2.592 1.00 48.24 219 TYR B CA 1
ATOM 1424 C C . TYR A 1 195 ? 25.013 -29.090 -2.519 1.00 47.59 219 TYR B C 1
ATOM 1425 O O . TYR A 1 195 ? 25.352 -30.247 -2.241 1.00 49.47 219 TYR B O 1
ATOM 1434 N N . ARG A 1 196 ? 25.894 -28.120 -2.762 1.00 44.66 220 ARG B N 1
ATOM 1435 C CA . ARG A 1 196 ? 27.332 -28.299 -2.569 1.00 46.23 220 ARG B CA 1
ATOM 1436 C C . ARG A 1 196 ? 27.897 -27.012 -2.002 1.00 46.90 220 ARG B C 1
ATOM 1437 O O . ARG A 1 196 ? 27.835 -25.965 -2.654 1.00 44.78 220 ARG B O 1
ATOM 1445 N N . SER A 1 197 ? 28.492 -27.098 -0.823 1.00 46.02 221 SER B N 1
ATOM 1446 C CA . SER A 1 197 ? 28.916 -25.897 -0.126 1.00 44.91 221 SER B CA 1
ATOM 1447 C C . SER A 1 197 ? 30.136 -25.242 -0.788 1.00 40.88 221 SER B C 1
ATOM 1448 O O . SER A 1 197 ? 31.188 -25.867 -0.968 1.00 40.80 221 SER B O 1
ATOM 1451 N N . ILE A 1 198 ? 30.016 -23.946 -1.097 1.00 37.44 222 ILE B N 1
ATOM 1452 C CA . ILE A 1 198 ? 31.156 -23.214 -1.621 1.00 33.78 222 ILE B CA 1
ATOM 1453 C C . ILE A 1 198 ? 32.237 -23.002 -0.563 1.00 36.78 222 ILE B C 1
ATOM 1454 O O . ILE A 1 198 ? 33.404 -22.814 -0.908 1.00 37.35 222 ILE B O 1
ATOM 1459 N N . GLY A 1 199 ? 31.884 -22.987 0.727 1.00 37.77 223 GLY B N 1
ATOM 1460 C CA . GLY A 1 199 ? 32.934 -22.921 1.735 1.00 36.09 223 GLY B CA 1
ATOM 1461 C C . GLY A 1 199 ? 33.839 -24.146 1.701 1.00 36.39 223 GLY B C 1
ATOM 1462 O O . GLY A 1 199 ? 35.061 -24.032 1.786 1.00 39.27 223 GLY B O 1
ATOM 1463 N N . LYS A 1 200 ? 33.236 -25.331 1.652 1.00 38.56 224 LYS B N 1
ATOM 1464 C CA . LYS A 1 200 ? 34.000 -26.562 1.518 1.00 42.60 224 LYS B CA 1
ATOM 1465 C C . LYS A 1 200 ? 34.846 -26.569 0.247 1.00 46.43 224 LYS B C 1
ATOM 1466 O O . LYS A 1 200 ? 35.978 -27.082 0.234 1.00 47.44 224 LYS B O 1
ATOM 1472 N N . TRP A 1 201 ? 34.327 -25.993 -0.833 1.00 42.79 225 TRP B N 1
ATOM 1473 C CA . TRP A 1 201 ? 35.135 -25.906 -2.039 1.00 42.57 225 TRP B CA 1
ATOM 1474 C C . TRP A 1 201 ? 36.364 -25.037 -1.808 1.00 44.78 225 TRP B C 1
ATOM 1475 O O . TRP A 1 201 ? 37.482 -25.410 -2.207 1.00 47.91 225 TRP B O 1
ATOM 1486 N N . LEU A 1 202 ? 36.199 -23.877 -1.158 1.00 39.85 226 LEU B N 1
ATOM 1487 C CA . LEU A 1 202 ? 37.379 -23.036 -0.992 1.00 42.67 226 LEU B CA 1
ATOM 1488 C C . LEU A 1 202 ? 38.386 -23.709 -0.054 1.00 45.18 226 LEU B C 1
ATOM 1489 O O . LEU A 1 202 ? 39.602 -23.594 -0.253 1.00 44.51 226 LEU B O 1
ATOM 1494 N N . LEU A 1 203 ? 37.895 -24.454 0.941 1.00 48.02 227 LEU B N 1
ATOM 1495 C CA . LEU A 1 203 ? 38.801 -25.166 1.837 1.00 51.04 227 LEU B CA 1
ATOM 1496 C C . LEU A 1 203 ? 39.472 -26.322 1.113 1.00 53.97 227 LEU B C 1
ATOM 1497 O O . LEU A 1 203 ? 40.701 -26.422 1.119 1.00 51.83 227 LEU B O 1
ATOM 1502 N N . ASP A 1 204 ? 38.673 -27.192 0.468 1.00 55.80 228 ASP B N 1
ATOM 1503 C CA . ASP A 1 204 ? 39.221 -28.364 -0.218 1.00 54.15 228 ASP B CA 1
ATOM 1504 C C . ASP A 1 204 ? 40.248 -27.983 -1.266 1.00 54.36 228 ASP B C 1
ATOM 1505 O O . ASP A 1 204 ? 41.177 -28.759 -1.537 1.00 55.16 228 ASP B O 1
ATOM 1510 N N . HIS A 1 205 ? 40.125 -26.805 -1.871 1.00 52.24 229 HIS B N 1
ATOM 1511 C CA . HIS A 1 205 ? 41.095 -26.379 -2.876 1.00 52.58 229 HIS B CA 1
ATOM 1512 C C . HIS A 1 205 ? 42.121 -25.386 -2.333 1.00 53.56 229 HIS B C 1
ATOM 1513 O O . HIS A 1 205 ? 42.840 -24.753 -3.117 1.00 54.20 229 HIS B O 1
ATOM 1520 N N . GLY A 1 206 ? 42.207 -25.226 -1.012 1.00 52.32 230 GLY B N 1
ATOM 1521 C CA . GLY A 1 206 ? 43.292 -24.434 -0.468 1.00 50.00 230 GLY B CA 1
ATOM 1522 C C . GLY A 1 206 ? 43.138 -22.933 -0.554 1.00 49.71 230 GLY B C 1
ATOM 1523 O O . GLY A 1 206 ? 44.076 -22.216 -0.196 1.00 49.44 230 GLY B O 1
ATOM 1524 N N . GLU A 1 207 ? 41.976 -22.415 -0.968 1.00 48.94 231 GLU B N 1
ATOM 1525 C CA . GLU A 1 207 ? 41.836 -20.959 -1.050 1.00 47.33 231 GLU B CA 1
ATOM 1526 C C . GLU A 1 207 ? 41.557 -20.317 0.306 1.00 45.31 231 GLU B C 1
ATOM 1527 O O . GLU A 1 207 ? 41.791 -19.107 0.471 1.00 43.71 231 GLU B O 1
ATOM 1533 N N . LEU A 1 208 ? 41.070 -21.094 1.268 1.00 42.58 232 LEU B N 1
ATOM 1534 C CA . LEU A 1 208 ? 40.731 -20.595 2.597 1.00 44.37 232 LEU B CA 1
ATOM 1535 C C . LEU A 1 208 ? 41.334 -21.521 3.628 1.00 48.79 232 LEU B C 1
ATOM 1536 O O . LEU A 1 208 ? 41.299 -22.745 3.452 1.00 51.02 232 LEU B O 1
ATOM 1541 N N . GLY A 1 209 ? 41.833 -20.936 4.732 1.00 50.30 233 GLY B N 1
ATOM 1542 C CA . GLY A 1 209 ? 42.343 -21.748 5.822 1.00 50.05 233 GLY B CA 1
ATOM 1543 C C . GLY A 1 209 ? 41.250 -22.362 6.688 1.00 48.22 233 GLY B C 1
ATOM 1544 O O . GLY A 1 209 ? 40.112 -21.889 6.721 1.00 48.72 233 GLY B O 1
ATOM 1545 N N . ALA A 1 210 ? 41.624 -23.440 7.403 1.00 46.42 234 ALA B N 1
ATOM 1546 C CA . ALA A 1 210 ? 40.751 -24.163 8.332 1.00 45.38 234 ALA B CA 1
ATOM 1547 C C . ALA A 1 210 ? 39.812 -23.233 9.098 1.00 43.28 234 ALA B C 1
ATOM 1548 O O . ALA A 1 210 ? 38.617 -23.528 9.261 1.00 42.83 234 ALA B O 1
ATOM 1550 N N . GLY A 1 211 ? 40.314 -22.090 9.557 1.00 45.08 235 GLY B N 1
ATOM 1551 C CA . GLY A 1 211 ? 39.436 -21.225 10.345 1.00 50.38 235 GLY B CA 1
ATOM 1552 C C . GLY A 1 211 ? 38.260 -20.612 9.584 1.00 52.39 235 GLY B C 1
ATOM 1553 O O . GLY A 1 211 ? 37.183 -20.394 10.161 1.00 50.89 235 GLY B O 1
ATOM 1554 N N . GLN A 1 212 ? 38.426 -20.358 8.284 1.00 52.83 236 GLN B N 1
ATOM 1555 C CA . GLN A 1 212 ? 37.979 -19.086 7.728 1.00 54.20 236 GLN B CA 1
ATOM 1556 C C . GLN A 1 212 ? 36.843 -19.159 6.712 1.00 44.77 236 GLN B C 1
ATOM 1557 O O . GLN A 1 212 ? 36.553 -18.132 6.098 1.00 41.35 236 GLN B O 1
ATOM 1563 N N . ALA A 1 213 ? 36.164 -20.294 6.548 1.00 40.11 237 ALA B N 1
ATOM 1564 C CA . ALA A 1 213 ? 35.084 -20.344 5.552 1.00 39.41 237 ALA B CA 1
ATOM 1565 C C . ALA A 1 213 ? 33.733 -19.975 6.176 1.00 38.92 237 ALA B C 1
ATOM 1566 O O . ALA A 1 213 ? 32.715 -20.657 6.043 1.00 40.47 237 ALA B O 1
ATOM 1568 N N . THR A 1 214 ? 33.726 -18.847 6.861 1.00 35.01 238 THR B N 1
ATOM 1569 C CA . THR A 1 214 ? 32.471 -18.278 7.326 1.00 35.34 238 THR B CA 1
ATOM 1570 C C . THR A 1 214 ? 31.850 -17.491 6.186 1.00 34.05 238 THR B C 1
ATOM 1571 O O . THR A 1 214 ? 32.493 -17.230 5.178 1.00 34.81 238 THR B O 1
ATOM 1575 N N . MET A 1 215 ? 30.611 -17.042 6.365 1.00 35.60 239 MET B N 1
ATOM 1576 C CA . MET A 1 215 ? 30.117 -16.086 5.365 1.00 37.85 239 MET B CA 1
ATOM 1577 C C . MET A 1 215 ? 31.022 -14.861 5.244 1.00 38.07 239 MET B C 1
ATOM 1578 O O . MET A 1 215 ? 31.266 -14.374 4.121 1.00 35.26 239 MET B O 1
ATOM 1583 N N . GLN A 1 216 ? 31.615 -14.392 6.347 1.00 38.40 240 GLN B N 1
ATOM 1584 C CA . GLN A 1 216 ? 32.491 -13.231 6.199 1.00 40.73 240 GLN B CA 1
ATOM 1585 C C . GLN A 1 216 ? 33.786 -13.581 5.485 1.00 41.86 240 GLN B C 1
ATOM 1586 O O . GLN A 1 216 ? 34.294 -12.765 4.710 1.00 44.18 240 GLN B O 1
ATOM 1592 N N . GLY A 1 217 ? 34.344 -14.774 5.721 1.00 35.35 241 GLY B N 1
ATOM 1593 C CA . GLY A 1 217 ? 35.598 -15.124 5.043 1.00 34.29 241 GLY B CA 1
ATOM 1594 C C . GLY A 1 217 ? 35.391 -15.347 3.554 1.00 38.51 241 GLY B C 1
ATOM 1595 O O . GLY A 1 217 ? 36.255 -15.002 2.723 1.00 39.79 241 GLY B O 1
ATOM 1596 N N . ILE A 1 218 ? 34.231 -15.905 3.195 1.00 36.91 242 ILE B N 1
ATOM 1597 C CA . ILE A 1 218 ? 33.898 -16.109 1.796 1.00 35.32 242 ILE B CA 1
ATOM 1598 C C . ILE A 1 218 ? 33.703 -14.763 1.105 1.00 39.76 242 ILE B C 1
ATOM 1599 O O . ILE A 1 218 ? 34.233 -14.527 0.003 1.00 39.07 242 ILE B O 1
ATOM 1604 N N . LYS A 1 219 ? 32.980 -13.842 1.756 1.00 40.98 243 LYS B N 1
ATOM 1605 C CA . LYS A 1 219 ? 32.849 -12.489 1.205 1.00 44.15 243 LYS B CA 1
ATOM 1606 C C . LYS A 1 219 ? 34.212 -11.850 1.000 1.00 47.59 243 LYS B C 1
ATOM 1607 O O . LYS A 1 219 ? 34.420 -11.104 0.035 1.00 51.83 243 LYS B O 1
ATOM 1613 N N . ALA A 1 220 ? 35.155 -12.109 1.909 1.00 46.50 244 ALA B N 1
ATOM 1614 C CA . ALA A 1 220 ? 36.447 -11.455 1.784 1.00 47.45 244 ALA B CA 1
ATOM 1615 C C . ALA A 1 220 ? 37.198 -12.023 0.591 1.00 49.32 244 ALA B C 1
ATOM 1616 O O . ALA A 1 220 ? 37.743 -11.278 -0.241 1.00 52.29 244 ALA B O 1
ATOM 1618 N N . TRP A 1 221 ? 37.199 -13.353 0.475 1.00 48.01 245 TRP B N 1
ATOM 1619 C CA . TRP A 1 221 ? 37.803 -14.011 -0.680 1.00 47.97 245 TRP B CA 1
ATOM 1620 C C . TRP A 1 221 ? 37.192 -13.527 -1.991 1.00 49.83 245 TRP B C 1
ATOM 1621 O O . TRP A 1 221 ? 37.906 -13.353 -2.984 1.00 51.86 245 TRP B O 1
ATOM 1632 N N . ALA A 1 222 ? 35.869 -13.351 -2.021 1.00 48.39 246 ALA B N 1
ATOM 1633 C CA . ALA A 1 222 ? 35.190 -12.833 -3.208 1.00 49.23 246 ALA B CA 1
ATOM 1634 C C . ALA A 1 222 ? 35.643 -11.414 -3.530 1.00 53.61 246 ALA B C 1
ATOM 1635 O O . ALA A 1 222 ? 35.859 -11.079 -4.704 1.00 51.54 246 ALA B O 1
ATOM 1637 N N . ARG A 1 223 ? 35.770 -10.569 -2.496 1.00 58.88 247 ARG B N 1
ATOM 1638 C CA . ARG A 1 223 ? 36.334 -9.228 -2.648 1.00 65.39 247 ARG B CA 1
ATOM 1639 C C . ARG A 1 223 ? 37.726 -9.276 -3.261 1.00 65.52 247 ARG B C 1
ATOM 1640 O O . ARG A 1 223 ? 38.097 -8.410 -4.068 1.00 67.03 247 ARG B O 1
ATOM 1648 N N . ALA A 1 224 ? 38.519 -10.279 -2.877 1.00 62.72 248 ALA B N 1
ATOM 1649 C CA . ALA A 1 224 ? 39.870 -10.411 -3.402 1.00 60.54 248 ALA B CA 1
ATOM 1650 C C . ALA A 1 224 ? 39.900 -10.967 -4.822 1.00 59.96 248 ALA B C 1
ATOM 1651 O O . ALA A 1 224 ? 40.830 -10.658 -5.573 1.00 60.99 248 ALA B O 1
ATOM 1653 N N . ASN A 1 225 ? 38.910 -11.780 -5.208 1.00 57.77 249 ASN B N 1
ATOM 1654 C CA . ASN A 1 225 ? 38.931 -12.517 -6.476 1.00 55.72 249 ASN B CA 1
ATOM 1655 C C . ASN A 1 225 ? 37.651 -12.264 -7.268 1.00 55.11 249 ASN B C 1
ATOM 1656 O O . ASN A 1 225 ? 36.936 -13.203 -7.629 1.00 53.30 249 ASN B O 1
ATOM 1661 N N . PRO A 1 226 ? 37.362 -11.000 -7.614 1.00 57.11 250 PRO B N 1
ATOM 1662 C CA . PRO A 1 226 ? 36.035 -10.681 -8.178 1.00 54.80 250 PRO B CA 1
ATOM 1663 C C . PRO A 1 226 ? 35.723 -11.409 -9.467 1.00 55.44 250 PRO B C 1
ATOM 1664 O O . PRO A 1 226 ? 34.545 -11.668 -9.752 1.00 54.79 250 PRO B O 1
ATOM 1668 N N . SER A 1 227 ? 36.736 -11.730 -10.265 1.00 55.39 251 SER B N 1
ATOM 1669 C CA . SER A 1 227 ? 36.541 -12.432 -11.525 1.00 54.36 251 SER B CA 1
ATOM 1670 C C . SER A 1 227 ? 36.411 -13.943 -11.351 1.00 52.47 251 SER B C 1
ATOM 1671 O O . SER A 1 227 ? 36.236 -14.656 -12.348 1.00 52.50 251 SER B O 1
ATOM 1674 N N . ARG A 1 228 ? 36.500 -14.451 -10.121 1.00 48.54 252 ARG B N 1
ATOM 1675 C CA . ARG A 1 228 ? 36.253 -15.862 -9.852 1.00 44.41 252 ARG B CA 1
ATOM 1676 C C . ARG A 1 228 ? 34.914 -16.112 -9.158 1.00 41.67 252 ARG B C 1
ATOM 1677 O O . ARG A 1 228 ? 34.553 -17.280 -8.922 1.00 37.49 252 ARG B O 1
ATOM 1685 N N . VAL A 1 229 ? 34.176 -15.057 -8.800 1.00 38.89 253 VAL B N 1
ATOM 1686 C CA . VAL A 1 229 ? 33.023 -15.269 -7.921 1.00 38.72 253 VAL B CA 1
ATOM 1687 C C . VAL A 1 229 ? 31.941 -16.057 -8.646 1.00 37.20 253 VAL B C 1
ATOM 1688 O O . VAL A 1 229 ? 31.353 -16.994 -8.087 1.00 34.94 253 VAL B O 1
ATOM 1692 N N . ASP A 1 230 ? 31.654 -15.693 -9.901 1.00 38.75 254 ASP B N 1
ATOM 1693 C CA . ASP A 1 230 ? 30.547 -16.355 -10.585 1.00 41.07 254 ASP B CA 1
ATOM 1694 C C . ASP A 1 230 ? 30.789 -17.854 -10.691 1.00 37.47 254 ASP B C 1
ATOM 1695 O O . ASP A 1 230 ? 29.871 -18.662 -10.454 1.00 36.21 254 ASP B O 1
ATOM 1700 N N . ALA A 1 231 ? 32.013 -18.235 -11.074 1.00 37.86 255 ALA B N 1
ATOM 1701 C CA . ALA A 1 231 ? 32.366 -19.655 -11.183 1.00 37.18 255 ALA B CA 1
ATOM 1702 C C . ALA A 1 231 ? 32.298 -20.373 -9.840 1.00 35.97 255 ALA B C 1
ATOM 1703 O O . ALA A 1 231 ? 31.935 -21.556 -9.788 1.00 33.48 255 ALA B O 1
ATOM 1705 N N . LEU A 1 232 ? 32.636 -19.697 -8.741 1.00 35.79 256 LEU B N 1
ATOM 1706 C CA . LEU A 1 232 ? 32.508 -20.362 -7.445 1.00 34.53 256 LEU B CA 1
ATOM 1707 C C . LEU A 1 232 ? 31.054 -20.673 -7.141 1.00 34.27 256 LEU B C 1
ATOM 1708 O O . LEU A 1 232 ? 30.709 -21.788 -6.715 1.00 34.33 256 LEU B O 1
ATOM 1713 N N . LEU A 1 233 ? 30.167 -19.702 -7.368 1.00 30.01 257 LEU B N 1
ATOM 1714 C CA . LEU A 1 233 ? 28.778 -19.951 -7.026 1.00 33.70 257 LEU B CA 1
ATOM 1715 C C . LEU A 1 233 ? 28.200 -21.077 -7.883 1.00 33.52 257 LEU B C 1
ATOM 1716 O O . LEU A 1 233 ? 27.395 -21.890 -7.384 1.00 32.87 257 LEU B O 1
ATOM 1721 N N . ASP A 1 234 ? 28.668 -21.187 -9.144 1.00 31.90 258 ASP B N 1
ATOM 1722 C CA . ASP A 1 234 ? 28.212 -22.231 -10.050 1.00 34.67 258 ASP B CA 1
ATOM 1723 C C . ASP A 1 234 ? 28.649 -23.625 -9.611 1.00 37.79 258 ASP B C 1
ATOM 1724 O O . ASP A 1 234 ? 28.086 -24.611 -10.091 1.00 39.20 258 ASP B O 1
ATOM 1729 N N . THR A 1 235 ? 29.601 -23.742 -8.688 1.00 38.26 259 THR B N 1
ATOM 1730 C CA . THR A 1 235 ? 29.923 -25.072 -8.192 1.00 38.44 259 THR B CA 1
ATOM 1731 C C . THR A 1 235 ? 28.818 -25.661 -7.322 1.00 37.46 259 THR B C 1
ATOM 1732 O O . THR A 1 235 ? 28.931 -26.828 -6.945 1.00 41.42 259 THR B O 1
ATOM 1736 N N . ASN A 1 236 ? 27.777 -24.883 -6.948 1.00 33.85 260 ASN B N 1
ATOM 1737 C CA . ASN A 1 236 ? 26.615 -25.393 -6.237 1.00 32.40 260 ASN B CA 1
ATOM 1738 C C . ASN A 1 236 ? 25.454 -25.545 -7.203 1.00 37.95 260 ASN B C 1
ATOM 1739 O O . ASN A 1 236 ? 24.803 -24.544 -7.540 1.00 39.55 260 ASN B O 1
ATOM 1744 N N . PRO A 1 237 ? 25.104 -26.757 -7.625 1.00 42.24 261 PRO B N 1
ATOM 1745 C CA . PRO A 1 237 ? 24.028 -26.891 -8.621 1.00 43.04 261 PRO B CA 1
ATOM 1746 C C . PRO A 1 237 ? 22.660 -26.512 -8.089 1.00 41.64 261 PRO B C 1
ATOM 1747 O O . PRO A 1 237 ? 21.768 -26.181 -8.888 1.00 37.86 261 PRO B O 1
ATOM 1751 N N . ARG A 1 238 ? 22.461 -26.519 -6.772 1.00 40.01 262 ARG B N 1
ATOM 1752 C CA . ARG A 1 238 ? 21.149 -26.172 -6.253 1.00 39.97 262 ARG B CA 1
ATOM 1753 C C . ARG A 1 238 ? 20.854 -24.684 -6.441 1.00 36.92 262 ARG B C 1
ATOM 1754 O O . ARG A 1 238 ? 21.755 -23.838 -6.338 1.00 38.38 262 ARG B O 1
ATOM 1762 N N . PHE A 1 239 ? 19.589 -24.385 -6.738 1.00 32.36 263 PHE B N 1
ATOM 1763 C CA . PHE A 1 239 ? 19.066 -23.031 -6.959 1.00 31.59 263 PHE B CA 1
ATOM 1764 C C . PHE A 1 239 ? 17.702 -22.876 -6.290 1.00 36.92 263 PHE B C 1
ATOM 1765 O O . PHE A 1 239 ? 16.762 -23.616 -6.602 1.00 38.49 263 PHE B O 1
ATOM 1773 N N . VAL A 1 240 ? 17.553 -21.854 -5.442 1.00 34.71 264 VAL B N 1
ATOM 1774 C CA . VAL A 1 240 ? 16.340 -21.666 -4.661 1.00 35.27 264 VAL B CA 1
ATOM 1775 C C . VAL A 1 240 ? 15.623 -20.414 -5.132 1.00 30.93 264 VAL B C 1
ATOM 1776 O O . VAL A 1 240 ? 16.253 -19.380 -5.371 1.00 29.98 264 VAL B O 1
ATOM 1780 N N . PHE A 1 241 ? 14.299 -20.514 -5.268 1.00 31.25 265 PHE B N 1
ATOM 1781 C CA . PHE A 1 241 ? 13.424 -19.434 -5.676 1.00 32.20 265 PHE B CA 1
ATOM 1782 C C . PHE A 1 241 ? 12.687 -18.895 -4.464 1.00 32.98 265 PHE B C 1
ATOM 1783 O O . PHE A 1 241 ? 12.663 -19.519 -3.405 1.00 35.28 265 PHE B O 1
ATOM 1791 N N . PHE A 1 242 ? 12.080 -17.735 -4.642 1.00 33.54 266 PHE B N 1
ATOM 1792 C CA . PHE A 1 242 ? 11.474 -17.010 -3.529 1.00 34.31 266 PHE B CA 1
ATOM 1793 C C . PHE A 1 242 ? 10.074 -16.530 -3.883 1.00 35.15 266 PHE B C 1
ATOM 1794 O O . PHE A 1 242 ? 9.720 -16.348 -5.052 1.00 33.76 266 PHE B O 1
ATOM 1802 N N . ARG A 1 243 ? 9.289 -16.298 -2.835 1.00 38.12 267 ARG B N 1
ATOM 1803 C CA . ARG A 1 243 ? 8.012 -15.622 -2.928 1.00 43.39 267 ARG B CA 1
ATOM 1804 C C . ARG A 1 243 ? 8.035 -14.449 -1.954 1.00 41.38 267 ARG B C 1
ATOM 1805 O O . ARG A 1 243 ? 8.666 -14.528 -0.895 1.00 37.55 267 ARG B O 1
ATOM 1813 N N . GLU A 1 244 ? 7.402 -13.338 -2.349 1.00 42.49 268 GLU B N 1
ATOM 1814 C CA . GLU A 1 244 ? 7.182 -12.226 -1.430 1.00 44.31 268 GLU B CA 1
ATOM 1815 C C . GLU A 1 244 ? 6.100 -12.591 -0.436 1.00 44.52 268 GLU B C 1
ATOM 1816 O O . GLU A 1 244 ? 5.049 -13.127 -0.808 1.00 40.21 268 GLU B O 1
ATOM 1822 N N . MET A 1 245 ? 6.359 -12.265 0.840 1.00 45.66 269 MET B N 1
ATOM 1823 C CA . MET A 1 245 ? 5.530 -12.570 1.983 1.00 51.89 269 MET B CA 1
ATOM 1824 C C . MET A 1 245 ? 4.602 -11.400 2.310 1.00 59.84 269 MET B C 1
ATOM 1825 O O . MET A 1 245 ? 4.915 -10.235 2.019 1.00 58.05 269 MET B O 1
ATOM 1830 N N . PRO A 1 246 ? 3.451 -11.706 2.906 1.00 68.26 270 PRO B N 1
ATOM 1831 C CA . PRO A 1 246 ? 2.489 -10.652 3.256 1.00 72.55 270 PRO B CA 1
ATOM 1832 C C . PRO A 1 246 ? 3.063 -9.651 4.247 1.00 75.82 270 PRO B C 1
ATOM 1833 O O . PRO A 1 246 ? 3.663 -10.021 5.257 1.00 74.56 270 PRO B O 1
ATOM 1837 N N . SER A 1 247 ? 2.847 -8.370 3.954 1.00 80.10 271 SER B N 1
ATOM 1838 C CA . SER A 1 247 ? 3.309 -7.280 4.808 1.00 80.82 271 SER B CA 1
ATOM 1839 C C . SER A 1 247 ? 2.576 -7.252 6.144 1.00 79.13 271 SER B C 1
ATOM 1840 O O . SER A 1 247 ? 3.212 -7.239 7.198 1.00 78.06 271 SER B O 1
ATOM 1843 N N . ALA A 1 256 ? 10.482 -3.397 10.863 1.00 98.72 280 ALA B N 1
ATOM 1844 C CA . ALA A 1 256 ? 10.780 -2.615 12.068 1.00 98.72 280 ALA B CA 1
ATOM 1845 C C . ALA A 1 256 ? 11.623 -3.407 13.084 1.00 98.09 280 ALA B C 1
ATOM 1846 O O . ALA A 1 256 ? 12.719 -2.971 13.470 1.00 99.08 280 ALA B O 1
ATOM 1848 N N . ASP A 1 257 ? 11.103 -4.566 13.503 1.00 95.62 281 ASP B N 1
ATOM 1849 C CA . ASP A 1 257 ? 11.705 -5.452 14.505 1.00 89.52 281 ASP B CA 1
ATOM 1850 C C . ASP A 1 257 ? 12.036 -6.809 13.861 1.00 78.32 281 ASP B C 1
ATOM 1851 O O . ASP A 1 257 ? 11.807 -7.017 12.665 1.00 77.80 281 ASP B O 1
ATOM 1856 N N . GLY A 1 258 ? 12.562 -7.749 14.669 1.00 65.70 282 GLY B N 1
ATOM 1857 C CA . GLY A 1 258 ? 12.894 -9.093 14.212 1.00 54.15 282 GLY B CA 1
ATOM 1858 C C . GLY A 1 258 ? 11.725 -9.857 13.594 1.00 44.29 282 GLY B C 1
ATOM 1859 O O . GLY A 1 258 ? 10.596 -9.382 13.594 1.00 46.05 282 GLY B O 1
ATOM 1860 N N . PRO A 1 259 ? 11.971 -11.061 13.074 1.00 36.33 283 PRO B N 1
ATOM 1861 C CA . PRO A 1 259 ? 10.878 -11.830 12.447 1.00 31.28 283 PRO B CA 1
ATOM 1862 C C . PRO A 1 259 ? 9.846 -12.228 13.478 1.00 29.13 283 PRO B C 1
ATOM 1863 O O . PRO A 1 259 ? 10.157 -12.346 14.668 1.00 29.62 283 PRO B O 1
ATOM 1867 N N . VAL A 1 260 ? 8.613 -12.477 1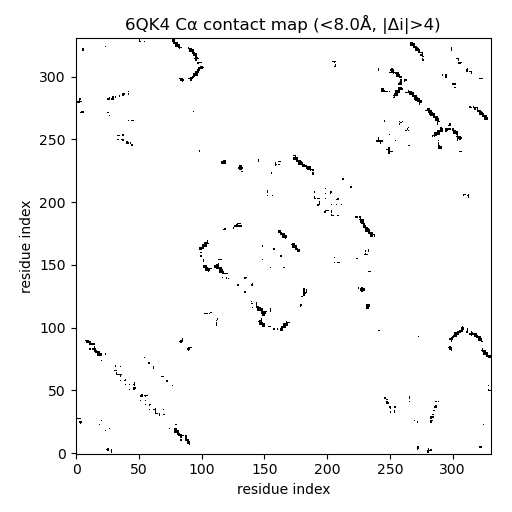3.022 1.00 28.53 284 VAL B N 1
ATOM 1868 C CA . VAL A 1 260 ? 7.580 -13.014 13.914 1.00 25.71 284 VAL B CA 1
ATOM 1869 C C . VAL A 1 260 ? 7.712 -14.521 13.944 1.00 25.76 284 VAL B C 1
ATOM 1870 O O . VAL A 1 260 ? 7.807 -15.163 12.885 1.00 27.64 284 VAL B O 1
ATOM 1874 N N . GLY A 1 261 ? 7.703 -15.087 15.138 1.00 21.18 285 GLY B N 1
ATOM 1875 C CA . GLY A 1 261 ? 7.822 -16.513 15.335 1.00 23.06 285 GLY B CA 1
ATOM 1876 C C . GLY A 1 261 ? 6.483 -17.162 15.621 1.00 23.29 285 GLY B C 1
ATOM 1877 O O . GLY A 1 261 ? 5.412 -16.560 15.456 1.00 24.37 285 GLY B O 1
ATOM 1878 N N . ALA A 1 262 ? 6.545 -18.399 16.120 1.00 20.45 286 ALA B N 1
ATOM 1879 C CA . ALA A 1 262 ? 5.329 -19.209 16.258 1.00 24.24 286 ALA B CA 1
ATOM 1880 C C . ALA A 1 262 ? 4.422 -18.693 17.375 1.00 21.95 286 ALA B C 1
ATOM 1881 O O . ALA A 1 262 ? 3.203 -18.962 17.392 1.00 24.81 286 ALA B O 1
ATOM 1883 N N . LEU A 1 263 ? 4.994 -17.996 18.352 1.00 21.53 287 LEU B N 1
ATOM 1884 C CA . LEU A 1 263 ? 4.192 -17.393 19.396 1.00 20.51 287 LEU B CA 1
ATOM 1885 C C . LEU A 1 263 ? 3.396 -16.188 18.868 1.00 23.49 287 LEU B C 1
ATOM 1886 O O . LEU A 1 263 ? 2.399 -15.781 19.478 1.00 24.38 287 LEU B O 1
ATOM 1891 N N . GLY A 1 264 ? 3.722 -15.691 17.700 1.00 23.71 288 GLY B N 1
ATOM 1892 C CA . GLY A 1 264 ? 3.018 -14.565 17.143 1.00 23.19 288 GLY B CA 1
ATOM 1893 C C . GLY A 1 264 ? 3.620 -13.223 17.445 1.00 26.27 288 GLY B C 1
ATOM 1894 O O . GLY A 1 264 ? 2.994 -12.207 17.110 1.00 25.88 288 GLY B O 1
ATOM 1895 N N . VAL A 1 265 ? 4.824 -13.186 18.028 1.00 23.27 289 VAL B N 1
ATOM 1896 C CA . VAL A 1 265 ? 5.443 -11.924 18.411 1.00 24.76 289 VAL B CA 1
ATOM 1897 C C . VAL A 1 265 ? 6.802 -11.841 17.753 1.00 21.31 289 VAL B C 1
ATOM 1898 O O . VAL A 1 265 ? 7.439 -12.869 17.514 1.00 22.03 289 VAL B O 1
ATOM 1902 N N . PRO A 1 266 ? 7.303 -10.640 17.510 1.00 24.62 290 PRO B N 1
ATOM 1903 C CA . PRO A 1 266 ? 8.677 -10.490 16.988 1.00 26.36 290 PRO B CA 1
ATOM 1904 C C . PRO A 1 266 ? 9.699 -11.105 17.944 1.00 24.09 290 PRO B C 1
ATOM 1905 O O . PRO A 1 266 ? 9.646 -10.887 19.161 1.00 24.63 290 PRO B O 1
ATOM 1909 N N . LEU A 1 267 ? 10.614 -11.877 17.393 1.00 21.31 291 LEU B N 1
ATOM 1910 C CA . LEU A 1 267 ? 11.730 -12.448 18.189 1.00 19.47 291 LEU B CA 1
ATOM 1911 C C . LEU A 1 267 ? 12.736 -11.381 18.604 1.00 24.15 291 LEU B C 1
ATOM 1912 O O . LEU A 1 267 ? 13.031 -10.447 17.857 1.00 25.31 291 LEU B O 1
ATOM 1917 N N . THR A 1 268 ? 13.349 -11.569 19.806 1.00 19.77 292 THR B N 1
ATOM 1918 C CA . THR A 1 268 ? 14.369 -10.635 20.279 1.00 20.09 292 THR B CA 1
ATOM 1919 C C . THR A 1 268 ? 15.750 -11.275 20.169 1.00 21.41 292 THR B C 1
ATOM 1920 O O . THR A 1 268 ? 15.957 -12.389 20.685 1.00 22.31 292 THR B O 1
ATOM 1924 N N . PRO A 1 269 ? 16.712 -10.654 19.500 1.00 20.23 293 PRO B N 1
ATOM 1925 C CA . PRO A 1 269 ? 18.044 -11.272 19.375 1.00 19.94 293 PRO B CA 1
ATOM 1926 C C . PRO A 1 269 ? 18.621 -11.660 20.728 1.00 23.25 293 PRO B C 1
ATOM 1927 O O . PRO A 1 269 ? 18.626 -10.864 21.658 1.00 24.58 293 PRO B O 1
ATOM 1931 N N . GLU A 1 270 ? 19.172 -12.867 20.809 1.00 20.65 294 GLU B N 1
ATOM 1932 C CA . GLU A 1 270 ? 19.756 -13.445 22.038 1.00 19.13 294 GLU B CA 1
ATOM 1933 C C . GLU A 1 270 ? 18.827 -13.475 23.238 1.00 19.18 294 GLU B C 1
ATOM 1934 O O . GLU A 1 270 ? 19.300 -13.665 24.383 1.00 20.33 294 GLU B O 1
ATOM 1940 N N . ARG A 1 271 ? 17.496 -13.388 23.026 1.00 17.39 295 ARG B N 1
ATOM 1941 C CA . ARG A 1 271 ? 16.573 -13.525 24.137 1.00 17.83 295 ARG B CA 1
ATOM 1942 C C . ARG A 1 271 ? 15.390 -14.395 23.768 1.00 18.59 295 ARG B C 1
ATOM 1943 O O . ARG A 1 271 ? 14.448 -14.476 24.569 1.00 20.42 295 ARG B O 1
ATOM 1951 N N . SER A 1 272 ? 15.368 -14.976 22.554 1.00 20.55 296 SER B N 1
ATOM 1952 C CA . SER A 1 272 ? 14.293 -15.851 22.115 1.00 20.28 296 SER B CA 1
ATOM 1953 C C . SER A 1 272 ? 14.894 -17.161 21.692 1.00 16.67 296 SER B C 1
ATOM 1954 O O . SER A 1 272 ? 15.966 -17.174 21.068 1.00 17.54 296 SER B O 1
ATOM 1957 N N . ILE A 1 273 ? 14.251 -18.269 22.047 1.00 19.05 297 ILE B N 1
ATOM 1958 C CA . ILE A 1 273 ? 14.665 -19.573 21.542 1.00 18.10 297 ILE B CA 1
ATOM 1959 C C . ILE A 1 273 ? 13.473 -20.273 20.875 1.00 17.99 297 ILE B C 1
ATOM 1960 O O . ILE A 1 273 ? 12.303 -20.055 21.211 1.00 17.65 297 ILE B O 1
ATOM 1965 N N . ALA A 1 274 ? 13.798 -21.081 19.857 1.00 19.23 298 ALA B N 1
ATOM 1966 C CA . ALA A 1 274 ? 12.874 -22.074 19.357 1.00 23.34 298 ALA B CA 1
ATOM 1967 C C . ALA A 1 274 ? 13.031 -23.379 20.144 1.00 18.83 298 ALA B C 1
ATOM 1968 O O . ALA A 1 274 ? 14.163 -23.787 20.489 1.00 22.53 298 ALA B O 1
ATOM 1970 N N . VAL A 1 275 ? 11.883 -24.000 20.478 1.00 21.57 299 VAL B N 1
ATOM 1971 C CA . VAL A 1 275 ? 11.822 -25.206 21.303 1.00 20.53 299 VAL B CA 1
ATOM 1972 C C . VAL A 1 275 ? 10.933 -26.269 20.648 1.00 20.45 299 VAL B C 1
ATOM 1973 O O . VAL A 1 275 ? 10.199 -26.011 19.699 1.00 21.67 299 VAL B O 1
ATOM 1977 N N . ASP A 1 276 ? 10.957 -27.460 21.240 1.00 20.54 300 ASP B N 1
ATOM 1978 C CA . ASP A 1 276 ? 9.939 -28.476 20.923 1.00 22.67 300 ASP B CA 1
ATOM 1979 C C . ASP A 1 276 ? 8.765 -28.185 21.853 1.00 24.94 300 ASP B C 1
ATOM 1980 O O . ASP A 1 276 ? 8.880 -28.322 23.078 1.00 21.95 300 ASP B O 1
ATOM 1985 N N . PRO A 1 277 ? 7.638 -27.673 21.341 1.00 24.33 301 PRO B N 1
ATOM 1986 C CA . PRO A 1 277 ? 6.648 -27.086 22.267 1.00 23.98 301 PRO B CA 1
ATOM 1987 C C . PRO A 1 277 ? 5.940 -28.134 23.110 1.00 21.93 301 PRO B C 1
ATOM 1988 O O . PRO A 1 277 ? 5.326 -27.774 24.106 1.00 24.70 301 PRO B O 1
ATOM 1992 N N . SER A 1 278 ? 6.006 -29.413 22.737 1.00 22.09 302 SER B N 1
ATOM 1993 C CA . SER A 1 278 ? 5.465 -30.425 23.626 1.00 26.14 302 SER B CA 1
ATOM 1994 C C . SER A 1 278 ? 6.350 -30.700 24.819 1.00 24.00 302 SER B C 1
ATOM 1995 O O . SER A 1 278 ? 5.877 -31.266 25.800 1.00 29.36 302 SER B O 1
ATOM 1998 N N . SER A 1 279 ? 7.632 -30.250 24.807 1.00 24.28 303 SER B N 1
ATOM 1999 C CA . SER A 1 279 ? 8.487 -30.281 25.981 1.00 22.91 303 SER B CA 1
ATOM 2000 C C . SER A 1 279 ? 8.493 -28.965 26.743 1.00 22.21 303 SER B C 1
ATOM 2001 O O . SER A 1 279 ? 8.444 -28.954 27.970 1.00 23.94 303 SER B O 1
ATOM 2004 N N . ILE A 1 280 ? 8.507 -27.846 26.029 1.00 22.57 304 ILE B N 1
ATOM 2005 C CA . ILE A 1 280 ? 8.581 -26.507 26.593 1.00 21.79 304 ILE B CA 1
ATOM 2006 C C . ILE A 1 280 ? 7.505 -25.668 25.910 1.00 21.65 304 ILE B C 1
ATOM 2007 O O . ILE A 1 280 ? 7.661 -25.247 24.752 1.00 21.48 304 ILE B O 1
ATOM 2012 N N . PRO A 1 281 ? 6.402 -25.397 26.582 1.00 20.36 305 PRO B N 1
ATOM 2013 C CA . PRO A 1 281 ? 5.301 -24.659 25.932 1.00 21.45 305 PRO B CA 1
ATOM 2014 C C . PRO A 1 281 ? 5.733 -23.265 25.506 1.00 21.70 305 PRO B C 1
ATOM 2015 O O . PRO A 1 281 ? 6.521 -22.599 26.183 1.00 21.66 305 PRO B O 1
ATOM 2019 N N . LEU A 1 282 ? 5.200 -22.813 24.368 1.00 18.46 306 LEU B N 1
ATOM 2020 C CA . LEU A 1 282 ? 5.466 -21.435 23.987 1.00 19.98 306 LEU B CA 1
ATOM 2021 C C . LEU A 1 282 ? 5.043 -20.480 25.103 1.00 18.50 306 LEU B C 1
ATOM 2022 O O . LEU A 1 282 ? 4.002 -20.647 25.773 1.00 19.27 306 LEU B O 1
ATOM 2027 N N . GLY A 1 283 ? 5.908 -19.487 25.347 1.00 20.80 307 GLY B N 1
ATOM 2028 C CA . GLY A 1 283 ? 5.734 -18.529 26.424 1.00 20.25 307 GLY B CA 1
ATOM 2029 C C . GLY A 1 283 ? 6.593 -18.829 27.658 1.00 21.10 307 GLY B C 1
ATOM 2030 O O . GLY A 1 283 ? 6.720 -17.958 28.524 1.00 19.75 307 GLY B O 1
ATOM 2031 N N . THR A 1 284 ? 7.187 -20.039 27.744 1.00 21.41 308 THR B N 1
ATOM 2032 C CA . THR A 1 284 ? 7.969 -20.398 28.945 1.00 18.41 308 THR B CA 1
ATOM 2033 C C . THR A 1 284 ? 9.265 -19.609 28.925 1.00 16.93 308 THR B C 1
ATOM 2034 O O . THR A 1 284 ? 10.012 -19.688 27.937 1.00 20.00 308 THR B O 1
ATOM 2038 N N . PRO A 1 285 ? 9.595 -18.874 29.981 1.00 16.82 309 PRO B N 1
ATOM 2039 C CA . PRO A 1 285 ? 10.966 -18.350 30.096 1.00 16.72 309 PRO B CA 1
ATOM 2040 C C . PRO A 1 285 ? 11.896 -19.483 30.510 1.00 18.31 309 PRO B C 1
ATOM 2041 O O . PRO A 1 285 ? 11.513 -20.369 31.269 1.00 17.74 309 PRO B O 1
ATOM 2045 N N . VAL A 1 286 ? 13.133 -19.459 30.002 1.00 17.79 310 VAL B N 1
ATOM 2046 C CA . VAL A 1 286 ? 14.090 -20.550 30.171 1.00 17.34 310 VAL B CA 1
ATOM 2047 C C . VAL A 1 286 ? 15.425 -19.905 30.528 1.00 18.91 310 VAL B C 1
ATOM 2048 O O . VAL A 1 286 ? 15.888 -19.005 29.815 1.00 19.84 310 VAL B O 1
ATOM 2052 N N . PHE A 1 287 ? 16.076 -20.384 31.615 1.00 16.79 311 PHE B N 1
ATOM 2053 C CA . PHE A 1 287 ? 17.441 -19.947 31.834 1.00 16.98 311 PHE B CA 1
ATOM 2054 C C . PHE A 1 287 ? 18.338 -20.971 31.163 1.00 19.65 311 PHE B C 1
ATOM 2055 O O . PHE A 1 287 ? 18.230 -22.172 31.460 1.00 19.05 311 PHE B O 1
ATOM 2063 N N . LEU A 1 288 ? 19.145 -20.503 30.197 1.00 17.70 312 LEU B N 1
ATOM 2064 C CA . LEU A 1 288 ? 19.956 -21.350 29.347 1.00 18.36 312 LEU B CA 1
ATOM 2065 C C . LEU A 1 288 ? 21.425 -21.203 29.750 1.00 20.93 312 LEU B C 1
ATOM 2066 O O . LEU A 1 288 ? 21.947 -20.102 29.757 1.00 21.66 312 LEU B O 1
ATOM 2071 N N . GLN A 1 289 ? 22.079 -22.329 30.030 1.00 19.92 313 GLN B N 1
ATOM 2072 C CA . GLN A 1 289 ? 23.509 -22.351 30.300 1.00 18.60 313 GLN B CA 1
ATOM 2073 C C . GLN A 1 289 ? 24.157 -23.140 29.179 1.00 20.65 313 GLN B C 1
ATOM 2074 O O . GLN A 1 289 ? 23.813 -24.310 28.979 1.00 23.55 313 GLN B O 1
ATOM 2080 N N . THR A 1 290 ? 25.070 -22.500 28.442 1.00 20.64 314 THR B N 1
ATOM 2081 C CA . THR A 1 290 ? 25.679 -23.142 27.267 1.00 21.77 314 THR B CA 1
ATOM 2082 C C . THR A 1 290 ? 27.046 -22.453 27.012 1.00 21.47 314 THR B C 1
ATOM 2083 O O . THR A 1 290 ? 27.635 -21.893 27.947 1.00 21.27 314 THR B O 1
ATOM 2087 N N . THR A 1 291 ? 27.556 -22.478 25.783 1.00 20.32 315 THR B N 1
ATOM 2088 C CA . THR A 1 291 ? 28.795 -21.778 25.449 1.00 21.32 315 THR B CA 1
ATOM 2089 C C . THR A 1 291 ? 28.642 -21.075 24.105 1.00 24.39 315 THR B C 1
ATOM 2090 O O . THR A 1 291 ? 27.757 -21.399 23.316 1.00 23.68 315 THR B O 1
ATOM 2094 N N . ARG A 1 292 ? 29.574 -20.127 23.839 1.00 26.53 316 ARG B N 1
ATOM 2095 C CA . ARG A 1 292 ? 29.544 -19.390 22.570 1.00 27.56 316 ARG B CA 1
ATOM 2096 C C . ARG A 1 292 ? 30.218 -20.197 21.473 1.00 27.27 316 ARG B C 1
ATOM 2097 O O . ARG A 1 292 ? 31.263 -20.782 21.702 1.00 26.84 316 ARG B O 1
ATOM 2105 N N . PRO A 1 293 ? 29.700 -20.135 20.260 1.00 25.57 317 PRO B N 1
ATOM 2106 C CA . PRO A 1 293 ? 30.178 -21.043 19.205 1.00 29.74 317 PRO B CA 1
ATOM 2107 C C . PRO A 1 293 ? 31.640 -20.879 18.792 1.00 36.41 317 PRO B C 1
ATOM 2108 O O . PRO A 1 293 ? 32.288 -21.883 18.457 1.00 42.04 317 PRO B O 1
ATOM 2112 N N . MET A 1 294 ? 32.174 -19.666 18.719 1.00 30.74 318 MET B N 1
ATOM 2113 C CA . MET A 1 294 ? 33.524 -19.596 18.138 1.00 37.20 318 MET B CA 1
ATOM 2114 C C . MET A 1 294 ? 34.606 -19.546 19.196 1.00 32.42 318 MET B C 1
ATOM 2115 O O . MET A 1 294 ? 35.691 -20.123 19.019 1.00 35.26 318 MET B O 1
ATOM 2120 N N . THR A 1 295 ? 34.308 -18.923 20.318 1.00 27.85 319 THR B N 1
ATOM 2121 C CA . THR A 1 295 ? 35.296 -18.814 21.383 1.00 28.26 319 THR B CA 1
ATOM 2122 C C . THR A 1 295 ? 35.144 -19.876 22.440 1.00 26.88 319 THR B C 1
ATOM 2123 O O . THR A 1 295 ? 36.031 -20.007 23.299 1.00 28.66 319 THR B O 1
ATOM 2127 N N . ASN A 1 296 ? 33.998 -20.582 22.480 1.00 26.48 320 ASN B N 1
ATOM 2128 C CA . ASN A 1 296 ? 33.712 -21.585 23.494 1.00 28.11 320 ASN B CA 1
ATOM 2129 C C . ASN A 1 296 ? 33.601 -21.001 24.903 1.00 26.84 320 ASN B C 1
ATOM 2130 O O . ASN A 1 296 ? 33.617 -21.734 25.877 1.00 25.83 320 ASN B O 1
ATOM 2135 N N . ALA A 1 297 ? 33.428 -19.692 25.053 1.00 28.54 321 ALA B N 1
ATOM 2136 C CA . ALA A 1 297 ? 33.280 -19.157 26.399 1.00 24.68 321 ALA B CA 1
ATOM 2137 C C . ALA A 1 297 ? 31.863 -19.430 26.954 1.00 23.32 321 ALA B C 1
ATOM 2138 O O . ALA A 1 297 ? 30.910 -19.616 26.182 1.00 23.22 321 ALA B O 1
ATOM 2140 N N . PRO A 1 298 ? 31.685 -19.443 28.273 1.00 24.61 322 PRO B N 1
ATOM 2141 C CA . PRO A 1 298 ? 30.331 -19.627 28.816 1.00 21.47 322 PRO B CA 1
ATOM 2142 C C . PRO A 1 298 ? 29.338 -18.591 28.329 1.00 23.47 322 PRO B C 1
ATOM 2143 O O . PRO A 1 298 ? 29.646 -17.393 28.247 1.00 26.53 322 PRO B O 1
ATOM 2147 N N . LEU A 1 299 ? 28.105 -19.070 28.103 1.00 20.43 323 LEU B N 1
ATOM 2148 C CA . LEU A 1 299 ? 26.978 -18.250 27.647 1.00 22.43 323 LEU B CA 1
ATOM 2149 C C . LEU A 1 299 ? 25.801 -18.617 28.550 1.00 20.77 323 LEU B C 1
ATOM 2150 O O . LEU A 1 299 ? 25.275 -19.732 28.472 1.00 22.38 323 LEU B O 1
ATOM 2155 N N . ASN A 1 300 ? 25.488 -17.735 29.498 1.00 19.16 324 ASN B N 1
ATOM 2156 C CA . ASN A 1 300 ? 24.403 -17.952 30.445 1.00 20.48 324 ASN B CA 1
ATOM 2157 C C . ASN A 1 300 ? 23.329 -16.907 30.195 1.00 24.64 324 ASN B C 1
ATOM 2158 O O . ASN A 1 300 ? 23.597 -15.709 30.317 1.00 23.19 324 ASN B O 1
ATOM 2163 N N . ARG A 1 301 ? 22.123 -17.332 29.783 1.00 18.64 325 ARG B N 1
ATOM 2164 C CA . ARG A 1 301 ? 21.221 -16.333 29.186 1.00 17.77 325 ARG B CA 1
ATOM 2165 C C . ARG A 1 301 ? 19.781 -16.681 29.558 1.00 17.96 325 ARG B C 1
ATOM 2166 O O . ARG A 1 301 ? 19.364 -17.832 29.337 1.00 20.41 325 ARG B O 1
ATOM 2174 N N . LEU A 1 302 ? 19.032 -15.715 30.097 1.00 16.49 326 LEU B N 1
ATOM 2175 C CA . LEU A 1 302 ? 17.585 -15.857 30.249 1.00 16.10 326 LEU B CA 1
ATOM 2176 C C . LEU A 1 302 ? 16.951 -15.568 28.901 1.00 18.36 326 LEU B C 1
ATOM 2177 O O . LEU A 1 302 ? 17.148 -14.491 28.335 1.00 21.10 326 LEU B O 1
ATOM 2182 N N . VAL A 1 303 ? 16.223 -16.552 28.380 1.00 19.16 327 VAL B N 1
ATOM 2183 C CA . VAL A 1 303 ? 15.578 -16.461 27.078 1.00 19.52 327 VAL B CA 1
ATOM 2184 C C . VAL A 1 303 ? 14.104 -16.853 27.248 1.00 17.77 327 VAL B C 1
ATOM 2185 O O . VAL A 1 303 ? 13.638 -17.311 28.319 1.00 16.90 327 VAL B O 1
ATOM 2189 N N . PHE A 1 304 ? 13.345 -16.687 26.150 1.00 16.22 328 PHE B N 1
ATOM 2190 C CA . PHE A 1 304 ? 11.910 -17.025 26.191 1.00 17.67 328 PHE B CA 1
ATOM 2191 C C . PHE A 1 304 ? 11.589 -17.950 25.038 1.00 17.44 328 PHE B C 1
ATOM 2192 O O . PHE A 1 304 ? 12.060 -17.727 23.926 1.00 18.96 328 PHE B O 1
ATOM 2200 N N . ALA A 1 305 ? 10.822 -19.015 25.313 1.00 19.54 329 ALA B N 1
ATOM 2201 C CA . ALA A 1 305 ? 10.417 -19.952 24.254 1.00 16.68 329 ALA B CA 1
ATOM 2202 C C . ALA A 1 305 ? 9.342 -19.314 23.385 1.00 18.49 329 ALA B C 1
ATOM 2203 O O . ALA A 1 305 ? 8.181 -19.206 23.790 1.00 19.77 329 ALA B O 1
ATOM 2205 N N . GLN A 1 306 ? 9.739 -18.819 22.197 1.00 17.79 330 GLN B N 1
ATOM 2206 C CA . GLN A 1 306 ? 8.859 -17.989 21.402 1.00 19.44 330 GLN B CA 1
ATOM 2207 C C . GLN A 1 306 ? 8.836 -18.479 19.983 1.00 19.68 330 GLN B C 1
ATOM 2208 O O . GLN A 1 306 ? 8.279 -17.774 19.124 1.00 19.19 330 GLN B O 1
ATOM 2214 N N . ASP A 1 307 ? 9.376 -19.671 19.721 1.00 19.12 331 ASP B N 1
ATOM 2215 C CA . ASP A 1 307 ? 9.376 -20.143 18.332 1.00 20.52 331 ASP B CA 1
ATOM 2216 C C . ASP A 1 307 ? 9.457 -21.657 18.366 1.00 23.18 331 ASP B C 1
ATOM 2217 O O . ASP A 1 307 ? 9.706 -22.257 19.404 1.00 19.61 331 ASP B O 1
ATOM 2222 N N . VAL A 1 308 ? 9.238 -22.287 17.201 1.00 24.47 332 VAL B N 1
ATOM 2223 C CA . VAL A 1 308 ? 9.427 -23.722 17.038 1.00 22.17 332 VAL B CA 1
ATOM 2224 C C . VAL A 1 308 ? 10.187 -23.926 15.734 1.00 23.03 332 VAL B C 1
ATOM 2225 O O . VAL A 1 308 ? 10.345 -22.991 14.940 1.00 26.36 332 VAL B O 1
ATOM 2229 N N . GLY A 1 309 ? 10.642 -25.156 15.493 1.00 25.09 333 GLY B N 1
ATOM 2230 C CA . GLY A 1 309 ? 11.329 -25.447 14.246 1.00 28.17 333 GLY B CA 1
ATOM 2231 C C . GLY A 1 309 ? 11.273 -26.911 13.886 1.00 27.92 333 GLY B C 1
ATOM 2232 O O . GLY A 1 309 ? 11.220 -27.780 14.757 1.00 26.61 333 GLY B O 1
ATOM 2233 N N . THR A 1 310 ? 11.322 -27.193 12.566 1.00 31.01 334 THR B N 1
ATOM 2234 C CA . THR A 1 310 ? 11.136 -28.582 12.178 1.00 35.87 334 THR B CA 1
ATOM 2235 C C . THR A 1 310 ? 12.295 -29.468 12.637 1.00 33.79 334 THR B C 1
ATOM 2236 O O . THR A 1 310 ? 12.080 -30.654 12.905 1.00 33.33 334 THR B O 1
ATOM 2240 N N . ALA A 1 311 ? 13.494 -28.908 12.854 1.00 29.08 335 ALA B N 1
ATOM 2241 C CA . ALA A 1 311 ? 14.596 -29.703 13.352 1.00 29.37 335 ALA B CA 1
ATOM 2242 C C . ALA A 1 311 ? 14.689 -29.750 14.879 1.00 34.81 335 ALA B C 1
ATOM 2243 O O . ALA A 1 311 ? 15.553 -30.470 15.405 1.00 35.03 335 ALA B O 1
ATOM 2245 N N . ILE A 1 312 ? 13.855 -29.005 15.603 1.00 26.35 336 ILE B N 1
ATOM 2246 C CA . ILE A 1 312 ? 14.038 -28.795 17.060 1.00 25.52 336 ILE B CA 1
ATOM 2247 C C . ILE A 1 312 ? 13.086 -29.737 17.771 1.00 25.74 336 ILE B C 1
ATOM 2248 O O . ILE A 1 312 ? 11.906 -29.425 17.997 1.00 28.11 336 ILE B O 1
ATOM 2253 N N . LYS A 1 313 ? 13.586 -30.927 18.067 1.00 24.81 337 LYS B N 1
ATOM 2254 C CA . LYS A 1 313 ? 12.766 -31.974 18.670 1.00 27.17 337 LYS B CA 1
ATOM 2255 C C . LYS A 1 313 ? 13.508 -32.536 19.884 1.00 26.55 337 LYS B C 1
ATOM 2256 O O . LYS A 1 313 ? 14.711 -32.765 19.814 1.00 28.02 337 LYS B O 1
ATOM 2262 N N . GLY A 1 314 ? 12.817 -32.760 20.971 1.00 25.66 338 GLY B N 1
ATOM 2263 C CA . GLY A 1 314 ? 13.392 -33.406 22.125 1.00 26.65 338 GLY B CA 1
ATOM 2264 C C . GLY A 1 314 ? 13.036 -32.684 23.404 1.00 25.18 338 GLY B C 1
ATOM 2265 O O . GLY A 1 314 ? 12.085 -31.882 23.454 1.00 24.47 338 GLY B O 1
ATOM 2266 N N . GLY A 1 315 ? 13.816 -32.927 24.450 1.00 27.01 339 GLY B N 1
ATOM 2267 C CA . GLY A 1 315 ? 13.522 -32.329 25.739 1.00 24.49 339 GLY B CA 1
ATOM 2268 C C . GLY A 1 315 ? 14.355 -31.078 25.931 1.00 21.59 339 GLY B C 1
ATOM 2269 O O . GLY A 1 315 ? 13.965 -29.933 25.640 1.00 20.79 339 GLY B O 1
ATOM 2270 N N . VAL A 1 316 ? 15.557 -31.304 26.447 1.00 19.26 340 VAL B N 1
ATOM 2271 C CA . VAL A 1 316 ? 16.486 -30.188 26.642 1.00 19.63 340 VAL B CA 1
ATOM 2272 C C . VAL A 1 316 ? 17.074 -29.945 25.281 1.00 20.14 340 VAL B C 1
ATOM 2273 O O . VAL A 1 316 ? 18.085 -30.554 24.893 1.00 19.30 340 VAL B O 1
ATOM 2277 N N . ARG A 1 317 ? 16.440 -29.063 24.527 1.00 18.83 341 ARG B N 1
ATOM 2278 C CA . ARG A 1 317 ? 16.819 -28.828 23.133 1.00 19.35 341 ARG B CA 1
ATOM 2279 C C . ARG A 1 317 ? 16.392 -27.406 22.791 1.00 19.12 341 ARG B C 1
ATOM 2280 O O . ARG A 1 317 ? 15.210 -27.060 22.992 1.00 18.93 341 ARG B O 1
ATOM 2288 N N . ALA A 1 318 ? 17.287 -26.612 22.195 1.00 18.81 342 ALA B N 1
ATOM 2289 C CA . ALA A 1 318 ? 16.871 -25.267 21.824 1.00 20.67 342 ALA B CA 1
ATOM 2290 C C . ALA A 1 318 ? 17.591 -24.825 20.551 1.00 19.50 342 ALA B C 1
ATOM 2291 O O . ALA A 1 318 ? 18.768 -25.190 20.319 1.00 20.46 342 ALA B O 1
ATOM 2293 N N . ASP A 1 319 ? 16.904 -23.968 19.768 1.00 20.50 343 ASP B N 1
ATOM 2294 C CA . ASP A 1 319 ? 17.560 -23.175 18.717 1.00 22.42 343 ASP B CA 1
ATOM 2295 C C . ASP A 1 319 ? 17.668 -21.723 19.212 1.00 20.22 343 ASP B C 1
ATOM 2296 O O . ASP A 1 319 ? 16.647 -21.073 19.461 1.00 20.85 343 ASP B O 1
ATOM 2301 N N . TYR A 1 320 ? 18.889 -21.227 19.385 1.00 20.47 344 TYR B N 1
ATOM 2302 C CA . TYR A 1 320 ? 19.113 -19.886 19.945 1.00 20.65 344 TYR B CA 1
ATOM 2303 C C . TYR A 1 320 ? 19.034 -18.834 18.830 1.00 22.52 344 TYR B C 1
ATOM 2304 O O . TYR A 1 320 ? 19.791 -18.925 17.847 1.00 23.24 344 TYR B O 1
ATOM 2313 N N . PHE A 1 321 ? 18.144 -17.846 18.975 1.00 18.95 345 PHE B N 1
ATOM 2314 C CA . PHE A 1 321 ? 18.007 -16.829 17.927 1.00 18.55 345 PHE B CA 1
ATOM 2315 C C . PHE A 1 321 ? 19.092 -15.786 18.097 1.00 20.50 345 PHE B C 1
ATOM 2316 O O . PHE A 1 321 ? 19.049 -14.990 19.038 1.00 20.22 345 PHE B O 1
ATOM 2324 N N . TRP A 1 322 ? 20.074 -15.788 17.178 1.00 20.06 346 TRP B N 1
ATOM 2325 C CA . TRP A 1 322 ? 21.184 -14.838 1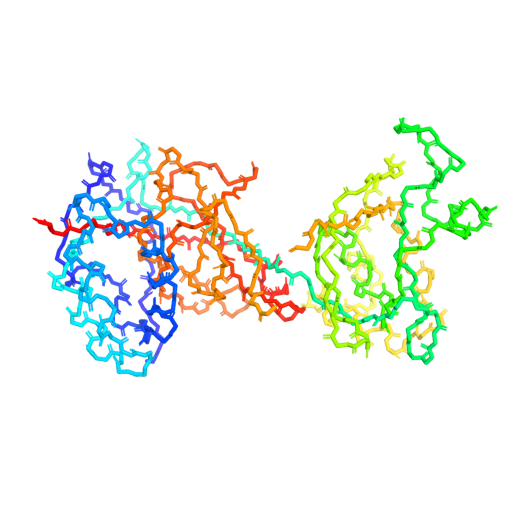7.243 1.00 24.73 346 TRP B CA 1
ATOM 2326 C C . TRP A 1 322 ? 20.841 -13.448 16.737 1.00 24.61 346 TRP B C 1
ATOM 2327 O O . TRP A 1 322 ? 21.543 -12.500 17.116 1.00 27.29 346 TRP B O 1
ATOM 2338 N N . GLY A 1 323 ? 19.734 -13.251 15.979 1.00 23.23 347 GLY B N 1
ATOM 2339 C CA . GLY A 1 323 ? 19.477 -11.908 15.530 1.00 22.87 347 GLY B CA 1
ATOM 2340 C C . GLY A 1 323 ? 19.480 -11.808 14.002 1.00 26.33 347 GLY B C 1
ATOM 2341 O O . GLY A 1 323 ? 19.310 -12.824 13.308 1.00 25.51 347 GLY B O 1
ATOM 2342 N N . LEU A 1 324 ? 19.655 -10.590 13.486 1.00 27.19 348 LEU B N 1
ATOM 2343 C CA . LEU A 1 324 ? 19.569 -10.280 12.061 1.00 30.68 348 LEU B CA 1
ATOM 2344 C C . LEU A 1 324 ? 20.954 -10.052 11.478 1.00 27.58 348 LEU B C 1
ATOM 2345 O O . LEU A 1 324 ? 21.808 -9.407 12.095 1.00 30.50 348 LEU B O 1
ATOM 2350 N N . GLY A 1 325 ? 21.164 -10.531 10.255 1.00 30.87 349 GLY B N 1
ATOM 2351 C CA . GLY A 1 325 ? 22.365 -10.180 9.522 1.00 29.14 349 GLY B CA 1
ATOM 2352 C C . GLY A 1 325 ? 23.465 -11.228 9.594 1.00 31.63 349 GLY B C 1
ATOM 2353 O O . GLY A 1 325 ? 23.344 -12.273 10.242 1.00 28.13 349 GLY B O 1
ATOM 2354 N N . ASP A 1 326 ? 24.577 -10.930 8.897 1.00 30.84 350 ASP B N 1
ATOM 2355 C CA . ASP A 1 326 ? 25.542 -11.991 8.646 1.00 29.75 350 ASP B CA 1
ATOM 2356 C C . ASP A 1 326 ? 26.445 -12.303 9.815 1.00 30.32 350 ASP B C 1
ATOM 2357 O O . ASP A 1 326 ? 26.906 -13.442 9.932 1.00 31.52 350 ASP B O 1
ATOM 2362 N N . ASP A 1 327 ? 26.700 -11.364 10.716 1.00 31.14 351 ASP B N 1
ATOM 2363 C CA . ASP A 1 327 ? 27.453 -11.757 11.903 1.00 32.87 351 ASP B CA 1
ATOM 2364 C C . ASP A 1 327 ? 26.620 -12.706 12.780 1.00 28.79 351 ASP B C 1
ATOM 2365 O O . ASP A 1 327 ? 27.137 -13.722 13.295 1.00 27.63 351 ASP B O 1
ATOM 2370 N N . ALA A 1 328 ? 25.324 -12.405 12.933 1.00 24.95 352 ALA B N 1
ATOM 2371 C CA . ALA A 1 328 ? 24.413 -13.326 13.634 1.00 26.87 352 ALA B CA 1
ATOM 2372 C C . ALA A 1 328 ? 24.384 -14.676 12.932 1.00 26.25 352 ALA B C 1
ATOM 2373 O O . ALA A 1 328 ? 24.444 -15.729 13.577 1.00 25.15 352 ALA B O 1
ATOM 2375 N N . GLY A 1 329 ? 24.363 -14.674 11.585 1.00 24.34 353 GLY B N 1
ATOM 2376 C CA . GLY A 1 329 ? 24.360 -15.948 10.884 1.00 25.27 353 GLY B CA 1
ATOM 2377 C C . GLY A 1 329 ? 25.642 -16.769 11.029 1.00 24.59 353 GLY B C 1
ATOM 2378 O O . GLY A 1 329 ? 25.604 -18.012 10.977 1.00 27.39 353 GLY B O 1
ATOM 2379 N N . ASP A 1 330 ? 26.791 -16.109 11.135 1.00 23.18 354 ASP B N 1
ATOM 2380 C CA . ASP A 1 330 ? 28.017 -16.878 11.297 1.00 21.55 354 ASP B CA 1
ATOM 2381 C C . ASP A 1 330 ? 28.044 -17.503 12.682 1.00 26.32 354 ASP B C 1
ATOM 2382 O O . ASP A 1 330 ? 28.560 -18.617 12.851 1.00 27.86 354 ASP B O 1
ATOM 2387 N N . GLN A 1 331 ? 27.499 -16.796 13.671 1.00 26.14 355 GLN B N 1
ATOM 2388 C CA . GLN A 1 331 ? 27.408 -17.402 15.003 1.00 23.89 355 GLN B CA 1
ATOM 2389 C C . GLN A 1 331 ? 26.437 -18.552 14.957 1.00 26.45 355 GLN B C 1
ATOM 2390 O O . GLN A 1 331 ? 26.736 -19.640 15.443 1.00 27.47 355 GLN B O 1
ATOM 2396 N N . ALA A 1 332 ? 25.275 -18.336 14.318 1.00 23.71 356 ALA B N 1
ATOM 2397 C CA . ALA A 1 332 ? 24.267 -19.382 14.230 1.00 25.03 356 ALA B CA 1
ATOM 2398 C C . ALA A 1 332 ? 24.830 -20.621 13.533 1.00 27.89 356 ALA B C 1
ATOM 2399 O O . ALA A 1 332 ? 24.577 -21.757 13.958 1.00 26.54 356 ALA B O 1
ATOM 2401 N N . GLY A 1 333 ? 25.594 -20.420 12.448 1.00 24.84 357 GLY B N 1
ATOM 2402 C CA . GLY A 1 333 ? 26.110 -21.541 11.666 1.00 28.07 357 GLY B CA 1
ATOM 2403 C C . GLY A 1 333 ? 27.042 -22.459 12.425 1.00 31.14 357 GLY B C 1
ATOM 2404 O O . GLY A 1 333 ? 27.110 -23.656 12.142 1.00 33.35 357 GLY B O 1
ATOM 2405 N N . ARG A 1 334 ? 27.755 -21.927 13.391 1.00 25.42 358 ARG B N 1
ATOM 2406 C CA . ARG A 1 334 ? 28.723 -22.711 14.119 1.00 25.30 358 ARG B CA 1
ATOM 2407 C C . ARG A 1 334 ? 28.163 -23.235 15.434 1.00 26.33 358 ARG B C 1
ATOM 2408 O O . ARG A 1 334 ? 28.886 -23.903 16.160 1.00 30.81 358 ARG B O 1
ATOM 2416 N N . MET A 1 335 ? 26.910 -22.926 15.784 1.00 24.30 359 MET B N 1
ATOM 2417 C CA . MET A 1 335 ? 26.458 -23.229 17.146 1.00 22.17 359 MET B CA 1
ATOM 2418 C C . MET A 1 335 ? 25.971 -24.677 17.213 1.00 23.83 359 MET B C 1
ATOM 2419 O O . MET A 1 335 ? 24.989 -25.060 16.554 1.00 23.78 359 MET B O 1
ATOM 2424 N N . LYS A 1 336 ? 26.617 -25.470 18.078 1.00 23.38 360 LYS B N 1
ATOM 2425 C CA . LYS A 1 336 ? 26.219 -26.863 18.272 1.00 22.02 360 LYS B CA 1
ATOM 2426 C C . LYS A 1 336 ? 26.829 -27.269 19.601 1.00 18.88 360 LYS B C 1
ATOM 2427 O O . LYS A 1 336 ? 27.916 -27.873 19.659 1.00 22.17 360 LYS B O 1
ATOM 2433 N N . GLN A 1 337 ? 26.202 -26.793 20.683 1.00 19.90 361 GLN B N 1
ATOM 2434 C CA . GLN A 1 337 ? 26.824 -26.706 22.002 1.00 18.96 361 GLN B CA 1
ATOM 2435 C C . GLN A 1 337 ? 26.027 -27.499 23.020 1.00 19.79 361 GLN B C 1
ATOM 2436 O O . GLN A 1 337 ? 24.788 -27.467 23.018 1.00 21.61 361 GLN B O 1
ATOM 2442 N N . ASN A 1 338 ? 26.762 -28.130 23.955 1.00 21.50 362 ASN B N 1
ATOM 2443 C CA . ASN A 1 338 ? 26.053 -28.709 25.100 1.00 19.47 362 ASN B CA 1
ATOM 2444 C C . ASN A 1 338 ? 25.417 -27.595 25.920 1.00 23.49 362 ASN B C 1
ATOM 2445 O O . ASN A 1 338 ? 25.957 -26.477 26.016 1.00 23.80 362 ASN B O 1
ATOM 2450 N N . GLY A 1 339 ? 24.259 -27.931 26.518 1.00 22.33 363 GLY B N 1
ATOM 2451 C CA . GLY A 1 339 ? 23.499 -26.963 27.304 1.00 20.99 363 GLY B CA 1
ATOM 2452 C C . GLY A 1 339 ? 22.702 -27.558 28.451 1.00 21.17 363 GLY B C 1
ATOM 2453 O O . GLY A 1 339 ? 22.441 -28.764 28.511 1.00 21.50 363 GLY B O 1
ATOM 2454 N N . ARG A 1 340 ? 22.326 -26.667 29.367 1.00 16.14 364 ARG B N 1
ATOM 2455 C CA . ARG A 1 340 ? 21.453 -26.963 30.522 1.00 17.84 364 ARG B CA 1
ATOM 2456 C C . ARG A 1 340 ? 20.317 -25.932 30.596 1.00 17.87 364 ARG B C 1
ATOM 2457 O O . ARG A 1 340 ? 20.489 -24.740 30.263 1.00 18.30 364 ARG B O 1
ATOM 2465 N N . MET A 1 341 ? 19.164 -26.366 31.083 1.00 16.68 365 MET B N 1
ATOM 2466 C CA . MET A 1 341 ? 17.978 -2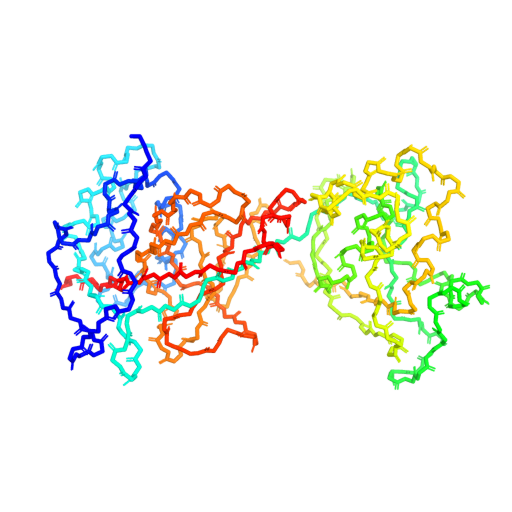5.495 31.133 1.00 16.19 365 MET B CA 1
ATOM 2467 C C . MET A 1 341 ? 17.308 -25.534 32.492 1.00 20.59 365 MET B C 1
ATOM 2468 O O . MET A 1 341 ? 17.255 -26.589 33.136 1.00 21.58 365 MET B O 1
ATOM 2473 N N . TRP A 1 342 ? 16.774 -24.377 32.896 1.00 18.41 366 TRP B N 1
ATOM 2474 C CA . TRP A 1 342 ? 15.757 -24.260 33.936 1.00 19.33 366 TRP B CA 1
ATOM 2475 C C . TRP A 1 342 ? 14.543 -23.565 33.345 1.00 20.46 366 TRP B C 1
ATOM 2476 O O . TRP A 1 342 ? 14.681 -22.494 32.730 1.00 22.64 366 TRP B O 1
ATOM 2487 N N . LEU A 1 343 ? 13.349 -24.139 33.553 1.00 18.19 367 LEU B N 1
ATOM 2488 C CA . LEU A 1 343 ? 12.109 -23.491 33.123 1.00 17.24 367 LEU B CA 1
ATOM 2489 C C . LEU A 1 343 ? 11.572 -22.635 34.262 1.00 19.94 367 LEU B C 1
ATOM 2490 O O . LEU A 1 343 ? 11.575 -23.062 35.424 1.00 21.27 367 LEU B O 1
ATOM 2495 N N . LEU A 1 344 ? 11.157 -21.426 33.955 1.00 20.01 368 LEU B N 1
ATOM 2496 C CA . LEU A 1 344 ? 10.547 -20.573 34.968 1.00 21.62 368 LEU B CA 1
ATOM 2497 C C . LEU A 1 344 ? 9.024 -20.712 34.901 1.00 20.92 368 LEU B C 1
ATOM 2498 O O . LEU A 1 344 ? 8.452 -20.699 33.818 1.00 20.17 368 LEU B O 1
ATOM 2503 N N . PHE A 1 345 ? 8.377 -20.767 36.075 1.00 21.04 369 PHE B N 1
ATOM 2504 C CA . PHE A 1 345 ? 6.908 -20.760 36.101 1.00 23.81 369 PHE B CA 1
ATOM 2505 C C . PHE A 1 345 ? 6.483 -19.640 37.027 1.00 22.80 369 PHE B C 1
ATOM 2506 O O . PHE A 1 345 ? 7.092 -19.474 38.083 1.00 23.00 369 PHE B O 1
ATOM 2514 N N . PRO A 1 346 ? 5.435 -18.890 36.705 1.00 22.15 370 PRO B N 1
ATOM 2515 C CA . PRO A 1 346 ? 5.063 -17.763 37.583 1.00 23.90 370 PRO B CA 1
ATOM 2516 C C . PRO A 1 346 ? 4.508 -18.228 38.919 1.00 25.61 370 PRO B C 1
ATOM 2517 O O . PRO A 1 346 ? 3.760 -19.201 38.982 1.00 29.89 370 PRO B O 1
ATOM 2521 N N . ASN A 1 347 ? 4.891 -17.513 39.975 1.00 26.54 371 ASN B N 1
ATOM 2522 C CA . ASN A 1 347 ? 4.441 -17.870 41.327 1.00 31.58 371 ASN B CA 1
ATOM 2523 C C . ASN A 1 347 ? 2.932 -17.772 41.449 1.00 40.83 371 ASN B C 1
ATOM 2524 O O . ASN A 1 347 ? 2.300 -18.679 42.012 1.00 45.12 371 ASN B O 1
ATOM 2529 N N . SER A 1 348 ? 2.345 -16.683 40.954 1.00 45.37 372 SER B N 1
ATOM 2530 C CA . SER A 1 348 ? 0.899 -16.621 40.678 1.00 60.32 372 SER B CA 1
ATOM 2531 C C . SER A 1 348 ? -0.010 -16.733 41.936 1.00 66.61 372 SER B C 1
ATOM 2532 O O . SER A 1 348 ? 0.167 -17.588 42.829 1.00 68.66 372 SER B O 1
#

Sequence (331 aa):
PAGAAIVPGQIAAARLTPVAWQQVPGWQDDSLIGATIALRQNCARLARQANWQRACAAAMRLDDLDVGSARTFFETYFTPFQFANNDGTLDGLVTGYYEPLLHGSRVRRGPYQYALYRWPAGYRAGASMPARAQLMRSGALSGNELVWVDDPIEAFFLQVQGSGRVVLDDGTVMRVGYGGTNNQPYRSIGKWLLDHGELGAGQATMQGIKAWARANPSRVDALLDTNPRFVFFREMPSADGPVGALGVPLTPERSIAVDPSSIPLGTPVFLQTTRPMTNAPLNRLVFAQDVGTAIKGGVRADYFWGLGDDAGDQAGRMKQNGRMWLLFPNS

B-factor: mean 35.36, std 14.99, range [16.1, 102.45]